Protein AF-A0A8T6UVZ2-F1 (afdb_monomer_lite)

Structure (mmCIF, N/CA/C/O backbone):
data_AF-A0A8T6UVZ2-F1
#
_entry.id   AF-A0A8T6UVZ2-F1
#
loop_
_atom_site.group_PDB
_atom_site.id
_atom_site.type_symbol
_atom_site.label_atom_id
_atom_site.label_alt_id
_atom_site.label_comp_id
_atom_site.label_asym_id
_atom_site.label_entity_id
_atom_site.label_seq_id
_atom_site.pdbx_PDB_ins_code
_atom_site.Cartn_x
_atom_site.Cartn_y
_atom_site.Cartn_z
_atom_site.occupancy
_atom_site.B_iso_or_equiv
_atom_site.auth_seq_id
_atom_site.auth_comp_id
_atom_site.auth_asym_id
_atom_site.auth_atom_id
_atom_site.pdbx_PDB_model_num
ATOM 1 N N . ASP A 1 1 ? 18.421 -5.148 -50.405 1.00 40.41 1 ASP A N 1
ATOM 2 C CA . ASP A 1 1 ? 19.677 -4.418 -50.637 1.00 40.41 1 ASP A CA 1
ATOM 3 C C . ASP A 1 1 ? 19.960 -3.342 -49.591 1.00 40.41 1 ASP A C 1
ATOM 5 O O . ASP A 1 1 ? 20.130 -2.207 -49.976 1.00 40.41 1 ASP A O 1
ATOM 9 N N . ASP A 1 2 ? 20.068 -3.667 -48.291 1.00 38.16 2 ASP A N 1
ATOM 10 C CA . ASP A 1 2 ? 20.416 -2.656 -47.255 1.00 38.16 2 ASP A CA 1
ATOM 11 C C . ASP A 1 2 ? 21.181 -3.259 -46.050 1.00 38.16 2 ASP A C 1
ATOM 13 O O . ASP A 1 2 ? 20.931 -2.945 -44.891 1.00 38.16 2 ASP A O 1
ATOM 17 N N . PHE A 1 3 ? 22.120 -4.179 -46.297 1.00 42.41 3 PHE A N 1
ATOM 18 C CA . PHE A 1 3 ? 23.077 -4.645 -45.270 1.00 42.41 3 PHE A CA 1
ATOM 19 C C . PHE A 1 3 ? 24.530 -4.428 -45.711 1.00 42.41 3 PHE A C 1
ATOM 21 O O . PHE A 1 3 ? 25.423 -5.213 -45.402 1.00 42.41 3 PHE A O 1
ATOM 28 N N . LYS A 1 4 ? 24.767 -3.351 -46.457 1.00 49.41 4 LYS A N 1
ATOM 29 C CA . LYS A 1 4 ? 26.105 -2.837 -46.734 1.00 49.41 4 LYS A CA 1
ATOM 30 C C . LYS A 1 4 ? 26.143 -1.384 -46.290 1.00 49.41 4 LYS A C 1
ATOM 32 O O . LYS A 1 4 ? 25.921 -0.507 -47.103 1.00 49.41 4 LYS A O 1
ATOM 37 N N . ASP A 1 5 ? 26.354 -1.173 -44.994 1.00 45.81 5 ASP A N 1
ATOM 38 C CA . ASP A 1 5 ? 27.276 -0.135 -44.543 1.00 45.81 5 ASP A CA 1
ATOM 39 C C . ASP A 1 5 ? 27.627 -0.277 -43.054 1.00 45.81 5 ASP A C 1
ATOM 41 O O . ASP A 1 5 ? 26.777 -0.301 -42.167 1.00 45.81 5 ASP A O 1
ATOM 45 N N . GLU A 1 6 ? 28.941 -0.363 -42.852 1.00 46.69 6 GLU A N 1
ATOM 46 C CA . GLU A 1 6 ? 29.724 0.087 -41.707 1.00 46.69 6 GLU A CA 1
ATOM 47 C C . GLU A 1 6 ? 29.574 -0.629 -40.353 1.00 46.69 6 GLU A C 1
ATOM 49 O O . GLU A 1 6 ? 28.629 -0.459 -39.585 1.00 46.69 6 GLU A O 1
ATOM 54 N N . HIS A 1 7 ? 30.678 -1.276 -39.965 1.00 48.19 7 HIS A N 1
ATOM 55 C CA . HIS A 1 7 ? 31.124 -1.471 -38.583 1.00 48.19 7 HIS A CA 1
ATOM 56 C C . HIS A 1 7 ? 31.344 -0.127 -37.848 1.00 48.19 7 HIS A C 1
ATOM 58 O O . HIS A 1 7 ? 32.393 0.109 -37.245 1.00 48.19 7 HIS A O 1
ATOM 64 N N . LYS A 1 8 ? 30.371 0.787 -37.883 1.00 58.72 8 LYS A N 1
ATOM 65 C CA . LYS A 1 8 ? 30.337 1.949 -37.003 1.00 58.72 8 LYS A CA 1
ATOM 66 C C . LYS A 1 8 ? 30.165 1.416 -35.587 1.00 58.72 8 LYS A C 1
ATOM 68 O O . LYS A 1 8 ? 29.144 0.812 -35.259 1.00 58.72 8 LYS A O 1
ATOM 73 N N . LYS A 1 9 ? 31.191 1.592 -34.746 1.00 60.22 9 LYS A N 1
ATOM 74 C CA . LYS A 1 9 ? 31.080 1.321 -33.307 1.00 60.22 9 LYS A CA 1
ATOM 75 C C . LYS A 1 9 ? 29.843 2.054 -32.802 1.00 60.22 9 LYS A C 1
ATOM 77 O O . LYS A 1 9 ? 29.775 3.276 -32.921 1.00 60.22 9 LYS A O 1
ATOM 82 N N . ALA A 1 10 ? 28.884 1.311 -32.256 1.00 68.06 10 ALA A N 1
ATOM 83 C CA . ALA A 1 10 ? 27.740 1.911 -31.593 1.00 68.06 10 ALA A CA 1
ATOM 84 C C . ALA A 1 10 ? 28.257 2.888 -30.528 1.00 68.06 10 ALA A C 1
ATOM 86 O O . ALA A 1 10 ? 29.095 2.524 -29.697 1.00 68.06 10 ALA A O 1
ATOM 87 N N . THR A 1 11 ? 27.810 4.139 -30.585 1.00 73.62 11 THR A N 1
ATOM 88 C CA . THR A 1 11 ? 28.185 5.151 -29.601 1.00 73.62 11 THR A CA 1
ATOM 89 C C . THR A 1 11 ? 27.591 4.757 -28.251 1.00 73.62 11 THR A C 1
ATOM 91 O O . THR A 1 11 ? 26.379 4.619 -28.115 1.00 73.62 11 THR A O 1
ATOM 94 N N . VAL A 1 12 ? 28.443 4.537 -27.249 1.00 75.12 12 VAL A N 1
ATOM 95 C CA . VAL A 1 12 ? 28.005 4.154 -25.901 1.00 75.12 12 VAL A CA 1
ATOM 96 C C . VAL A 1 12 ? 27.878 5.412 -25.048 1.00 75.12 12 VAL A C 1
ATOM 98 O O . VAL A 1 12 ? 28.880 6.033 -24.706 1.00 75.12 12 VAL A O 1
ATOM 101 N N . SER A 1 13 ? 26.647 5.773 -24.685 1.00 77.38 13 SER A N 1
ATOM 102 C CA . SER A 1 13 ? 26.357 6.799 -23.677 1.00 77.38 13 SER A CA 1
ATOM 103 C C . SER A 1 13 ? 25.961 6.124 -22.367 1.00 77.38 13 SER A C 1
ATOM 105 O O . SER A 1 13 ? 24.979 5.386 -22.324 1.00 77.38 13 SER A O 1
ATOM 107 N N . LEU A 1 14 ? 26.720 6.358 -21.292 1.00 76.56 14 LEU A N 1
ATOM 108 C CA . LEU A 1 14 ? 26.415 5.787 -19.973 1.00 76.56 14 LEU A CA 1
ATOM 109 C C . LEU A 1 14 ? 25.366 6.599 -19.201 1.00 76.56 14 LEU A C 1
ATOM 111 O O . LEU A 1 14 ? 24.645 6.037 -18.380 1.00 76.56 14 LEU A O 1
ATOM 115 N N . GLU A 1 15 ? 25.257 7.901 -19.464 1.00 77.25 15 GLU A N 1
ATOM 116 C CA . GLU A 1 15 ? 24.329 8.786 -18.749 1.00 77.25 15 GLU A CA 1
ATOM 117 C C . GLU A 1 15 ? 22.901 8.705 -19.297 1.00 77.25 15 GLU A C 1
ATOM 119 O O . GLU A 1 15 ? 21.933 8.735 -18.537 1.00 77.25 15 GLU A O 1
ATOM 124 N N . LYS A 1 16 ? 22.764 8.601 -20.625 1.00 72.56 16 LYS A N 1
ATOM 125 C CA . LYS A 1 16 ? 21.478 8.537 -21.336 1.00 72.56 16 LYS A CA 1
ATOM 126 C C . LYS A 1 16 ? 21.565 7.517 -22.477 1.00 72.56 16 LYS A C 1
ATOM 128 O O . LYS A 1 16 ? 21.677 7.920 -23.633 1.00 72.56 16 LYS A O 1
ATOM 133 N N . PRO A 1 17 ? 21.593 6.211 -22.166 1.00 75.62 17 PRO A N 1
ATOM 134 C CA . PRO A 1 17 ? 21.656 5.174 -23.188 1.00 75.62 17 PRO A CA 1
ATOM 135 C C . PRO A 1 17 ? 20.338 5.077 -23.967 1.00 75.62 17 PRO A C 1
ATOM 137 O O . PRO A 1 17 ? 19.271 5.010 -23.357 1.00 75.62 17 PRO A O 1
ATOM 140 N N . ASP A 1 18 ? 20.414 4.964 -25.296 1.00 73.00 18 ASP A N 1
ATOM 141 C CA . ASP A 1 18 ? 19.252 4.643 -26.146 1.00 73.00 18 ASP A CA 1
ATOM 142 C C . ASP A 1 18 ? 18.750 3.210 -25.912 1.00 73.00 18 ASP A C 1
ATOM 144 O O . ASP A 1 18 ? 17.557 2.919 -25.995 1.00 73.00 18 ASP A O 1
ATOM 148 N N . VAL A 1 19 ? 19.678 2.303 -25.593 1.00 77.00 19 VAL A N 1
ATOM 149 C CA . VAL A 1 19 ? 19.403 0.920 -25.205 1.00 77.00 19 VAL A CA 1
ATOM 150 C C . VAL A 1 19 ? 20.206 0.612 -23.957 1.00 77.00 19 VAL A C 1
ATOM 152 O O . VAL A 1 19 ? 21.436 0.628 -23.966 1.00 77.00 19 VAL A O 1
ATOM 155 N N . LYS A 1 20 ? 19.511 0.290 -22.871 1.00 81.50 20 LYS A N 1
ATOM 156 C CA . LYS A 1 20 ? 20.148 -0.107 -21.621 1.00 81.50 20 LYS A CA 1
ATOM 157 C C . LYS A 1 20 ? 20.091 -1.619 -21.469 1.00 81.50 20 LYS A C 1
ATOM 159 O O . LYS A 1 20 ? 19.017 -2.210 -21.385 1.00 81.50 20 LYS A O 1
ATOM 164 N N . VAL A 1 21 ? 21.263 -2.244 -21.428 1.00 85.62 21 VAL A N 1
ATOM 165 C CA . VAL A 1 21 ? 21.409 -3.689 -21.228 1.00 85.62 21 VAL A CA 1
ATOM 166 C C . VAL A 1 21 ? 21.687 -3.970 -19.756 1.00 85.62 21 VAL A C 1
ATOM 168 O O . VAL A 1 21 ? 22.587 -3.392 -19.152 1.00 85.62 21 VAL A O 1
ATOM 171 N N . LEU A 1 22 ? 20.896 -4.862 -19.171 1.00 88.81 22 LEU A N 1
ATOM 172 C CA . LEU A 1 22 ? 21.060 -5.366 -17.816 1.00 88.81 22 LEU A CA 1
ATOM 173 C C . LEU A 1 22 ? 21.712 -6.744 -17.891 1.00 88.81 22 LEU A C 1
ATOM 175 O O . LEU A 1 22 ? 21.183 -7.643 -18.541 1.00 88.81 22 LEU A O 1
ATOM 179 N N . ALA A 1 23 ? 22.833 -6.923 -17.199 1.00 92.25 23 ALA A N 1
ATOM 180 C CA . ALA A 1 23 ? 23.525 -8.201 -17.110 1.00 92.25 23 ALA A CA 1
ATOM 181 C C . ALA A 1 23 ? 23.597 -8.664 -15.650 1.00 92.25 23 ALA A C 1
ATOM 183 O O . ALA A 1 23 ? 23.894 -7.876 -14.750 1.00 92.25 23 ALA A O 1
ATOM 184 N N . LYS A 1 24 ? 23.316 -9.945 -15.397 1.00 95.12 24 LYS A N 1
ATOM 185 C CA . LYS A 1 24 ? 23.397 -10.540 -14.060 1.00 95.12 24 LYS A CA 1
ATOM 186 C C . LYS A 1 24 ? 23.858 -11.987 -14.128 1.00 95.12 24 LYS A C 1
ATOM 188 O O . LYS A 1 24 ? 23.225 -12.805 -14.783 1.00 95.12 24 LYS A O 1
ATOM 193 N N . VAL A 1 25 ? 24.894 -12.324 -13.361 1.00 95.62 25 VAL A N 1
ATOM 194 C CA . VAL A 1 25 ? 25.263 -13.721 -13.098 1.00 95.62 25 VAL A CA 1
ATOM 195 C C . VAL A 1 25 ? 24.511 -14.206 -11.860 1.00 95.62 25 VAL A C 1
ATOM 197 O O . VAL A 1 25 ? 24.577 -13.585 -10.797 1.00 95.62 25 VAL A O 1
ATOM 200 N N . LYS A 1 26 ? 23.771 -15.310 -11.973 1.00 94.38 26 LYS A N 1
ATOM 201 C CA . LYS A 1 26 ? 23.097 -15.952 -10.837 1.00 94.38 26 LYS A CA 1
ATOM 202 C C . LYS A 1 26 ? 23.193 -17.467 -10.976 1.00 94.38 26 LYS A C 1
ATOM 204 O O . LYS A 1 26 ? 22.708 -18.014 -11.956 1.00 94.38 26 LYS A O 1
ATOM 209 N N . ARG A 1 27 ? 23.778 -18.136 -9.971 1.00 94.75 27 ARG A N 1
ATOM 210 C CA . ARG A 1 27 ? 23.936 -19.608 -9.927 1.00 94.75 27 ARG A CA 1
ATOM 211 C C . ARG A 1 27 ? 24.572 -20.172 -11.212 1.00 94.75 27 ARG A C 1
ATOM 213 O O . ARG A 1 27 ? 24.036 -21.087 -11.819 1.00 94.75 27 ARG A O 1
ATOM 220 N N . GLY A 1 28 ? 25.662 -19.557 -11.674 1.00 95.25 28 GLY A N 1
ATOM 221 C CA . GLY A 1 28 ? 26.352 -19.960 -12.907 1.00 95.25 28 GLY A CA 1
ATOM 222 C C . GLY A 1 28 ? 25.642 -19.589 -14.218 1.00 95.25 28 GLY A C 1
ATOM 223 O O . GLY A 1 28 ? 26.214 -19.786 -15.280 1.00 95.25 28 GLY A O 1
ATOM 224 N N . THR A 1 29 ? 24.433 -19.017 -14.181 1.00 95.44 29 THR A N 1
ATOM 225 C CA . THR A 1 29 ? 23.733 -18.533 -15.382 1.00 95.44 29 THR A CA 1
ATOM 226 C C . THR A 1 29 ? 24.019 -17.054 -15.614 1.00 95.44 29 THR A C 1
ATOM 228 O O . THR A 1 29 ? 23.820 -16.241 -14.707 1.00 95.44 29 THR A O 1
ATOM 231 N N . PHE A 1 30 ? 24.439 -16.698 -16.829 1.00 95.06 30 PHE A N 1
ATOM 232 C CA . PHE A 1 30 ? 24.545 -15.312 -17.280 1.00 95.06 30 PHE A CA 1
ATOM 233 C C . PHE A 1 30 ? 23.226 -14.873 -17.920 1.00 95.06 30 PHE A C 1
ATOM 235 O O . PHE A 1 30 ? 22.814 -15.396 -18.950 1.00 95.06 30 PHE A O 1
ATOM 242 N N . ILE A 1 31 ? 22.543 -13.931 -17.277 1.00 95.06 31 ILE A N 1
ATOM 243 C CA . ILE A 1 31 ? 21.262 -13.387 -17.723 1.00 95.06 31 ILE A CA 1
ATOM 244 C C . ILE A 1 31 ? 21.528 -12.019 -18.336 1.00 95.06 31 ILE A C 1
ATOM 246 O O . ILE A 1 31 ? 22.064 -11.141 -17.660 1.00 95.06 31 ILE A O 1
ATOM 250 N N . VAL A 1 32 ? 21.104 -11.838 -19.584 1.00 93.19 32 VAL A N 1
ATOM 251 C CA . VAL A 1 32 ? 21.128 -10.555 -20.290 1.00 93.19 32 VAL A CA 1
ATOM 252 C C . VAL A 1 32 ? 19.692 -10.152 -20.594 1.00 93.19 32 VAL A C 1
ATOM 254 O O . VAL A 1 32 ? 18.911 -10.957 -21.095 1.00 93.19 32 VAL A O 1
ATOM 257 N N . ALA A 1 33 ? 19.336 -8.915 -20.273 1.00 88.56 33 ALA A N 1
ATOM 258 C CA . ALA A 1 33 ? 18.018 -8.354 -20.527 1.00 88.56 33 ALA A CA 1
ATOM 259 C C . ALA A 1 33 ? 18.139 -6.928 -21.070 1.00 88.56 33 ALA A C 1
ATOM 261 O O . ALA A 1 33 ? 19.105 -6.226 -20.784 1.00 88.56 33 ALA A O 1
ATOM 262 N N . ILE A 1 34 ? 17.139 -6.489 -21.828 1.00 84.75 34 ILE A N 1
ATOM 263 C CA . ILE A 1 34 ? 17.029 -5.108 -22.304 1.00 84.75 34 ILE A CA 1
ATOM 264 C C . ILE A 1 34 ? 16.043 -4.378 -21.387 1.00 84.75 34 ILE A C 1
ATOM 266 O O . ILE A 1 34 ? 14.917 -4.836 -21.192 1.00 84.75 34 ILE A O 1
ATOM 270 N N . ASP A 1 35 ? 16.467 -3.259 -20.801 1.00 82.50 35 ASP A N 1
ATOM 271 C CA . ASP A 1 35 ? 15.607 -2.374 -20.015 1.00 82.50 35 ASP A CA 1
ATOM 272 C C . ASP A 1 35 ? 14.703 -1.588 -20.970 1.00 82.50 35 ASP A C 1
ATOM 274 O O . ASP A 1 35 ? 15.109 -0.594 -21.568 1.00 82.50 35 ASP A O 1
ATOM 278 N N . LEU A 1 36 ? 13.471 -2.072 -21.128 1.00 76.81 36 LEU A N 1
ATOM 279 C CA . LEU A 1 36 ? 12.459 -1.448 -21.980 1.00 76.81 36 LEU A CA 1
ATOM 280 C C . LEU A 1 36 ? 11.822 -0.210 -21.348 1.00 76.81 36 LEU A C 1
ATOM 282 O O . LEU A 1 36 ? 11.086 0.491 -22.028 1.00 76.81 36 LEU A O 1
ATOM 286 N N . LEU A 1 37 ? 12.021 0.025 -20.049 1.00 76.69 37 LEU A N 1
ATOM 287 C CA . LEU A 1 37 ? 11.337 1.094 -19.325 1.00 76.69 37 LEU A CA 1
ATOM 288 C C . LEU A 1 37 ? 12.205 2.347 -19.253 1.00 76.69 37 LEU A C 1
ATOM 290 O O . LEU A 1 37 ? 11.674 3.456 -19.256 1.00 76.69 37 LEU A O 1
ATOM 294 N N . GLY A 1 38 ? 13.525 2.177 -19.125 1.00 74.38 38 GLY A N 1
ATOM 295 C CA . GLY A 1 38 ? 14.506 3.264 -19.026 1.00 74.38 38 GLY A CA 1
ATOM 296 C C . GLY A 1 38 ? 14.404 4.101 -17.743 1.00 74.38 38 GLY A C 1
ATOM 297 O O . GLY A 1 38 ? 15.269 4.929 -17.469 1.00 74.38 38 GLY A O 1
ATOM 298 N N . LYS A 1 39 ? 13.371 3.879 -16.922 1.00 77.62 39 LYS A N 1
ATOM 299 C CA . LYS A 1 39 ? 13.092 4.588 -15.670 1.00 77.62 39 LYS A CA 1
ATOM 300 C C . LYS A 1 39 ? 12.389 3.683 -14.663 1.00 77.62 39 LYS A C 1
ATOM 302 O O . LYS A 1 39 ? 11.756 2.686 -15.010 1.00 77.62 39 LYS A O 1
ATOM 307 N N . THR A 1 40 ? 12.450 4.069 -13.394 1.00 79.12 40 THR A N 1
ATOM 308 C CA . THR A 1 40 ? 11.730 3.384 -12.316 1.00 79.12 40 THR A CA 1
ATOM 309 C C . THR A 1 40 ? 10.224 3.605 -12.456 1.00 79.12 40 THR A C 1
ATOM 311 O O . THR A 1 40 ? 9.747 4.731 -12.343 1.00 79.12 40 THR A O 1
ATOM 314 N N . VAL A 1 41 ? 9.462 2.528 -12.667 1.00 80.56 41 VAL A N 1
ATOM 315 C CA . VAL A 1 41 ? 7.994 2.600 -12.822 1.00 80.56 41 VAL A CA 1
ATOM 316 C C . VAL A 1 41 ? 7.269 2.569 -11.477 1.00 80.56 41 VAL A C 1
ATOM 318 O O . VAL A 1 41 ? 6.207 3.170 -11.344 1.00 80.56 41 VAL A O 1
ATOM 321 N N . ASN A 1 42 ? 7.824 1.895 -10.466 1.00 84.00 42 ASN A N 1
ATOM 322 C CA . ASN A 1 42 ? 7.246 1.835 -9.123 1.00 84.00 42 ASN A CA 1
ATOM 323 C C . ASN A 1 42 ? 8.328 2.066 -8.069 1.00 84.00 42 ASN A C 1
ATOM 325 O O . ASN A 1 42 ? 9.408 1.479 -8.141 1.00 84.00 42 ASN A O 1
ATOM 329 N N . THR A 1 43 ? 8.029 2.888 -7.070 1.00 88.25 43 THR A N 1
ATOM 330 C CA . THR A 1 43 ? 8.880 3.025 -5.884 1.00 88.25 43 THR A CA 1
ATOM 331 C C . THR A 1 43 ? 8.791 1.769 -5.011 1.00 88.25 43 THR A C 1
ATOM 333 O O . THR A 1 43 ? 7.813 1.021 -5.067 1.00 88.25 43 THR A O 1
ATOM 336 N N . LYS A 1 44 ? 9.788 1.542 -4.143 1.00 88.50 44 LYS A N 1
ATOM 337 C CA . LYS A 1 44 ? 9.750 0.429 -3.173 1.00 88.50 44 LYS A CA 1
ATOM 338 C C . LYS A 1 44 ? 8.499 0.481 -2.285 1.00 88.50 44 LYS A C 1
ATOM 340 O O . LYS A 1 44 ? 7.924 -0.561 -1.995 1.00 88.50 44 LYS A O 1
ATOM 345 N N . LEU A 1 45 ? 8.074 1.685 -1.891 1.00 87.94 45 LEU A N 1
ATOM 346 C CA . LEU A 1 45 ? 6.868 1.891 -1.089 1.00 87.94 45 LEU A CA 1
ATOM 347 C C . LEU A 1 45 ? 5.599 1.533 -1.877 1.00 87.94 45 LEU A C 1
ATOM 349 O O . LEU A 1 45 ? 4.763 0.799 -1.364 1.00 87.94 45 LEU A O 1
ATOM 353 N N . GLU A 1 46 ? 5.481 1.968 -3.138 1.00 89.06 46 GLU A N 1
ATOM 354 C CA . GLU A 1 46 ? 4.357 1.578 -4.007 1.00 89.06 46 GLU A CA 1
ATOM 355 C C . GLU A 1 46 ? 4.289 0.054 -4.185 1.00 89.06 46 GLU A C 1
ATOM 357 O O . GLU A 1 46 ? 3.209 -0.526 -4.109 1.00 89.06 46 GLU A O 1
ATOM 362 N N . MET A 1 47 ? 5.434 -0.609 -4.387 1.00 90.31 47 MET A N 1
ATOM 363 C CA . MET A 1 47 ? 5.492 -2.070 -4.514 1.00 90.31 47 MET A CA 1
ATOM 364 C C . MET A 1 47 ? 5.027 -2.777 -3.238 1.00 90.31 47 MET A C 1
ATOM 366 O O . MET A 1 47 ? 4.259 -3.732 -3.321 1.00 90.31 47 MET A O 1
ATOM 370 N N . LEU A 1 48 ? 5.457 -2.302 -2.066 1.00 91.38 48 LEU A N 1
ATOM 371 C CA . LEU A 1 48 ? 5.045 -2.867 -0.780 1.00 91.38 48 LEU A CA 1
ATOM 372 C C . LEU A 1 48 ? 3.568 -2.626 -0.491 1.00 91.38 48 LEU A C 1
ATOM 374 O O . LEU A 1 48 ? 2.877 -3.560 -0.105 1.00 91.38 48 LEU A O 1
ATOM 378 N N . ASN A 1 49 ? 3.065 -1.415 -0.724 1.00 92.44 49 ASN A N 1
ATOM 379 C CA . ASN A 1 49 ? 1.651 -1.107 -0.531 1.00 92.44 49 ASN A CA 1
ATOM 380 C C . ASN A 1 49 ? 0.760 -1.927 -1.478 1.00 92.44 49 ASN A C 1
ATOM 382 O O . ASN A 1 49 ? -0.301 -2.385 -1.065 1.00 92.44 49 ASN A O 1
ATOM 386 N N . ARG A 1 50 ? 1.198 -2.174 -2.722 1.00 92.00 50 ARG A N 1
ATOM 387 C CA . ARG A 1 50 ? 0.505 -3.086 -3.647 1.00 92.00 50 ARG A CA 1
ATOM 388 C C . ARG A 1 50 ? 0.537 -4.527 -3.162 1.00 92.00 50 ARG A C 1
ATOM 390 O O . ARG A 1 50 ? -0.502 -5.170 -3.153 1.00 92.00 50 ARG A O 1
ATOM 397 N N . ALA A 1 51 ? 1.695 -5.020 -2.726 1.00 92.38 51 ALA A N 1
ATOM 398 C CA . ALA A 1 51 ? 1.802 -6.363 -2.162 1.00 92.38 51 ALA A CA 1
ATOM 399 C C . ALA A 1 51 ? 0.908 -6.523 -0.921 1.00 92.38 51 ALA A C 1
ATOM 401 O O . ALA A 1 51 ? 0.253 -7.548 -0.776 1.00 92.38 51 ALA A O 1
ATOM 402 N N . LEU A 1 52 ? 0.815 -5.485 -0.085 1.00 94.00 52 LEU A N 1
ATOM 403 C CA . LEU A 1 52 ? -0.031 -5.456 1.104 1.00 94.00 52 LEU A CA 1
ATOM 404 C C . LEU A 1 52 ? -1.517 -5.483 0.732 1.00 94.00 52 LEU A C 1
ATOM 406 O O . LEU A 1 52 ? -2.283 -6.248 1.314 1.00 94.00 52 LEU A O 1
ATOM 410 N N . LEU A 1 53 ? -1.912 -4.698 -0.275 1.00 94.12 53 LEU A N 1
ATOM 411 C CA . LEU A 1 53 ? -3.264 -4.716 -0.825 1.00 94.12 53 LEU A CA 1
ATOM 412 C C . LEU A 1 53 ? -3.614 -6.099 -1.393 1.00 94.12 53 LEU A C 1
ATOM 414 O O . LEU A 1 53 ? -4.656 -6.648 -1.047 1.00 94.12 53 LEU A O 1
ATOM 418 N N . THR A 1 54 ? -2.728 -6.711 -2.182 1.00 93.50 54 THR A N 1
ATOM 419 C CA . THR A 1 54 ? -2.931 -8.065 -2.721 1.00 93.50 54 THR A CA 1
ATOM 420 C C . THR A 1 54 ? -3.033 -9.106 -1.608 1.00 93.50 54 THR A C 1
ATOM 422 O O . THR A 1 54 ? -3.943 -9.931 -1.618 1.00 93.50 54 THR A O 1
ATOM 425 N N . PHE A 1 55 ? -2.134 -9.058 -0.624 1.00 93.25 55 PHE A N 1
ATOM 426 C CA . PHE A 1 55 ? -2.112 -9.995 0.499 1.00 93.25 55 PHE A CA 1
ATOM 427 C C . PHE A 1 55 ? -3.368 -9.886 1.373 1.00 93.25 55 PHE A C 1
ATOM 429 O O . PHE A 1 55 ? -3.857 -10.892 1.892 1.00 93.25 55 PHE A O 1
ATOM 436 N N . SER A 1 56 ? -3.955 -8.689 1.476 1.00 93.12 56 SER A N 1
ATOM 437 C CA . SER A 1 56 ? -5.219 -8.508 2.191 1.00 93.12 56 SER A CA 1
ATOM 438 C C . SER A 1 56 ? -6.372 -9.313 1.579 1.00 93.12 56 SER A C 1
ATOM 440 O O . SER A 1 56 ? -7.284 -9.722 2.299 1.00 93.12 56 SER A O 1
ATOM 442 N N . GLY A 1 57 ? -6.318 -9.613 0.276 1.00 92.12 57 GLY A N 1
ATOM 443 C CA . GLY A 1 57 ? -7.416 -10.243 -0.458 1.00 92.12 57 GLY A CA 1
ATOM 444 C C . GLY A 1 57 ? -8.645 -9.342 -0.617 1.00 92.12 57 GLY A C 1
ATOM 445 O O . GLY A 1 57 ? -9.721 -9.849 -0.920 1.00 92.12 57 GLY A O 1
ATOM 446 N N . TRP A 1 58 ? -8.496 -8.034 -0.382 1.00 94.75 58 TRP A N 1
ATOM 447 C CA . TRP A 1 58 ? -9.538 -7.042 -0.620 1.00 94.75 58 TRP A CA 1
ATOM 448 C C . TRP A 1 58 ? -9.992 -7.052 -2.080 1.00 94.75 58 TRP A C 1
ATOM 450 O O . TRP A 1 58 ? -9.172 -7.179 -2.996 1.00 94.75 58 TRP A O 1
ATOM 460 N N . LYS A 1 59 ? -11.296 -6.869 -2.288 1.00 92.56 59 LYS A N 1
ATOM 461 C CA . LYS A 1 59 ? -11.893 -6.742 -3.616 1.00 92.56 59 LYS A CA 1
ATOM 462 C C . LYS A 1 59 ? -12.452 -5.332 -3.849 1.00 92.56 59 LYS A C 1
ATOM 464 O O . LYS A 1 59 ? -12.998 -4.744 -2.919 1.00 92.56 59 LYS A O 1
ATOM 469 N N . PRO A 1 60 ? -12.384 -4.796 -5.083 1.00 90.00 60 PRO A N 1
ATOM 470 C CA . PRO A 1 60 ? -12.868 -3.450 -5.417 1.00 90.00 60 PRO A CA 1
ATOM 471 C C . PRO A 1 60 ? -14.319 -3.115 -5.042 1.00 90.00 60 PRO A C 1
ATOM 473 O O . PRO A 1 60 ? -14.672 -1.940 -4.950 1.00 90.00 60 PRO A O 1
ATOM 476 N N . ASP A 1 61 ? -15.176 -4.122 -4.889 1.00 89.69 61 ASP A N 1
ATOM 477 C CA . ASP A 1 61 ? -16.582 -3.988 -4.509 1.00 89.69 61 ASP A CA 1
ATOM 478 C C . ASP A 1 61 ? -16.813 -3.920 -2.990 1.00 89.69 61 ASP A C 1
ATOM 480 O O . ASP A 1 61 ? -17.934 -3.637 -2.564 1.00 89.69 61 ASP A O 1
ATOM 484 N N . GLU A 1 62 ? -15.766 -4.121 -2.188 1.00 92.25 62 GLU A N 1
ATOM 485 C CA . GLU A 1 62 ? -15.787 -4.071 -0.728 1.00 92.25 62 GLU A CA 1
ATOM 486 C C . GLU A 1 62 ? -15.280 -2.722 -0.199 1.00 92.25 62 GLU A C 1
ATOM 488 O O . GLU A 1 62 ? -14.407 -2.077 -0.787 1.00 92.25 62 GLU A O 1
ATOM 493 N N . GLY A 1 63 ? -15.768 -2.312 0.973 1.00 92.69 63 GLY A N 1
ATOM 494 C CA . GLY A 1 63 ? -15.214 -1.160 1.682 1.00 92.69 63 GLY A CA 1
ATOM 495 C C . GLY A 1 63 ? -13.795 -1.429 2.197 1.00 92.69 63 GLY A C 1
ATOM 496 O O . GLY A 1 63 ? -13.528 -2.489 2.767 1.00 92.69 63 GLY A O 1
ATOM 497 N N . LEU A 1 64 ? -12.901 -0.450 2.040 1.00 95.19 64 LEU A N 1
ATOM 498 C CA . LEU A 1 64 ? -11.529 -0.498 2.542 1.00 95.19 64 LEU A CA 1
ATOM 499 C C . LEU A 1 64 ? -11.237 0.652 3.505 1.00 95.19 64 LEU A C 1
ATOM 501 O O . LEU A 1 64 ? -11.481 1.820 3.201 1.00 95.19 64 LEU A O 1
ATOM 505 N N . GLY A 1 65 ? -10.638 0.316 4.642 1.00 93.75 65 GLY A N 1
ATOM 506 C CA . GLY A 1 65 ? -10.146 1.252 5.638 1.00 93.75 65 GLY A CA 1
ATOM 507 C C . GLY A 1 65 ? -8.623 1.237 5.679 1.00 93.75 65 GLY A C 1
ATOM 508 O O . GLY A 1 65 ? -8.034 0.199 5.956 1.00 93.75 65 GLY A O 1
ATOM 509 N N . GLU A 1 66 ? -7.962 2.368 5.462 1.00 93.31 66 GLU A N 1
ATOM 510 C CA . GLU A 1 66 ? -6.536 2.514 5.756 1.00 93.31 66 GLU A CA 1
ATOM 511 C C . GLU A 1 66 ? -6.358 3.154 7.136 1.00 93.31 66 GLU A C 1
ATOM 513 O O . GLU A 1 66 ? -6.885 4.237 7.399 1.00 93.31 66 GLU A O 1
ATOM 518 N N . VAL A 1 67 ? -5.622 2.504 8.035 1.00 89.75 67 VAL A N 1
ATOM 519 C CA . VAL A 1 67 ? -5.218 3.125 9.301 1.00 89.75 67 VAL A CA 1
ATOM 520 C C . VAL A 1 67 ? -3.879 3.817 9.078 1.00 89.75 67 VAL A C 1
ATOM 522 O O . VAL A 1 67 ? -2.888 3.161 8.791 1.00 89.75 67 VAL A O 1
ATOM 525 N N . PHE A 1 68 ? -3.870 5.141 9.225 1.00 84.06 68 PHE A N 1
ATOM 526 C CA . PHE A 1 68 ? -2.834 6.068 8.775 1.00 84.06 68 PHE A CA 1
ATOM 527 C C . PHE A 1 68 ? -2.658 6.130 7.262 1.00 84.06 68 PHE A C 1
ATOM 529 O O . PHE A 1 68 ? -2.486 5.123 6.591 1.00 84.06 68 PHE A O 1
ATOM 536 N N . HIS A 1 69 ? -2.595 7.346 6.724 1.00 81.50 69 HIS A N 1
ATOM 537 C CA . HIS A 1 69 ? -2.466 7.563 5.284 1.00 81.50 69 HIS A CA 1
ATOM 538 C C . HIS A 1 69 ? -1.054 7.234 4.767 1.00 81.50 69 HIS A C 1
ATOM 540 O O . HIS A 1 69 ? -0.236 8.125 4.543 1.00 81.50 69 HIS A O 1
ATOM 546 N N . ALA A 1 70 ? -0.738 5.948 4.627 1.00 83.12 70 ALA A N 1
ATOM 547 C CA . ALA A 1 70 ? 0.562 5.429 4.205 1.00 83.12 70 ALA A CA 1
ATOM 548 C C . ALA A 1 70 ? 0.629 5.133 2.693 1.00 83.12 70 ALA A C 1
ATOM 550 O O . ALA A 1 70 ? 1.656 4.681 2.179 1.00 83.12 70 ALA A O 1
ATOM 551 N N . GLY A 1 71 ? -0.453 5.425 1.968 1.00 83.69 71 GLY A N 1
ATOM 552 C CA . GLY A 1 71 ? -0.527 5.375 0.511 1.00 83.69 71 GLY A CA 1
ATOM 553 C C . GLY A 1 71 ? -1.226 4.136 -0.044 1.00 83.69 71 GLY A C 1
ATOM 554 O O . GLY A 1 71 ? -1.346 4.026 -1.262 1.00 83.69 71 GLY A O 1
ATOM 555 N N . VAL A 1 72 ? -1.711 3.225 0.804 1.00 91.44 72 VAL A N 1
ATOM 556 C CA . VAL A 1 72 ? -2.474 2.050 0.358 1.00 91.44 72 VAL A CA 1
ATOM 557 C C . VAL A 1 72 ? -3.852 2.465 -0.156 1.00 91.44 72 VAL A C 1
ATOM 559 O O . VAL A 1 72 ? -4.285 1.958 -1.186 1.00 91.44 72 VAL A O 1
ATOM 562 N N . SER A 1 73 ? -4.517 3.423 0.500 1.00 90.44 73 SER A N 1
ATOM 563 C CA . SER A 1 73 ? -5.847 3.913 0.099 1.00 90.44 73 SER A CA 1
ATOM 564 C C . SER A 1 73 ? -5.883 4.449 -1.334 1.00 90.44 73 SER A C 1
ATOM 566 O O . SER A 1 73 ? -6.800 4.119 -2.081 1.00 90.44 73 SER A O 1
ATOM 568 N N . HIS A 1 74 ? -4.875 5.215 -1.761 1.00 86.94 74 HIS A N 1
ATOM 569 C CA . HIS A 1 74 ? -4.820 5.701 -3.144 1.00 86.94 74 HIS A CA 1
ATOM 570 C C . HIS A 1 74 ? -4.599 4.571 -4.141 1.00 86.94 74 HIS A C 1
ATOM 572 O O . HIS A 1 74 ? -5.265 4.525 -5.165 1.00 86.94 74 HIS A O 1
ATOM 578 N N . LEU A 1 75 ? -3.699 3.633 -3.836 1.00 88.31 75 LEU A N 1
ATOM 579 C CA . LEU A 1 75 ? -3.447 2.488 -4.711 1.00 88.31 75 LEU A CA 1
ATOM 580 C C . LEU A 1 75 ? -4.686 1.597 -4.836 1.00 88.31 75 LEU A C 1
ATOM 582 O O . LEU A 1 75 ? -4.968 1.089 -5.917 1.00 88.31 75 LEU A O 1
ATOM 586 N N . ALA A 1 76 ? -5.440 1.438 -3.750 1.00 91.75 76 ALA A N 1
ATOM 587 C CA . ALA A 1 76 ? -6.720 0.750 -3.765 1.00 91.75 76 ALA A CA 1
ATOM 588 C C . ALA A 1 76 ? -7.753 1.492 -4.620 1.00 91.75 76 ALA A C 1
ATOM 590 O O . ALA A 1 76 ? -8.474 0.855 -5.385 1.00 91.75 76 ALA A O 1
ATOM 591 N N . TYR A 1 77 ? -7.790 2.825 -4.547 1.00 89.38 77 TYR A N 1
ATOM 592 C CA . TYR A 1 77 ? -8.678 3.638 -5.376 1.00 89.38 77 TYR A CA 1
ATOM 593 C C . TYR A 1 77 ? -8.322 3.516 -6.859 1.00 89.38 77 TYR A C 1
ATOM 595 O O . TYR A 1 77 ? -9.190 3.176 -7.659 1.00 89.38 77 TYR A O 1
ATOM 603 N N . GLU A 1 78 ? -7.045 3.710 -7.209 1.00 85.69 78 GLU A N 1
ATOM 604 C CA . GLU A 1 78 ? -6.516 3.524 -8.566 1.00 85.69 78 GLU A CA 1
ATOM 605 C C . GLU A 1 78 ? -6.885 2.139 -9.112 1.00 85.69 78 GLU A C 1
ATOM 607 O O . GLU A 1 78 ? -7.356 2.025 -10.244 1.00 85.69 78 GLU A O 1
ATOM 612 N N . TYR A 1 79 ? -6.715 1.094 -8.296 1.00 88.62 79 TYR A N 1
ATOM 613 C CA . TYR A 1 79 ? -7.042 -0.277 -8.674 1.00 88.62 79 TYR A CA 1
ATOM 614 C C . TYR A 1 79 ? -8.545 -0.477 -8.896 1.00 88.62 79 TYR A C 1
ATOM 616 O O . TYR A 1 79 ? -8.944 -0.984 -9.941 1.00 88.62 79 TYR A O 1
ATOM 624 N N . ALA A 1 80 ? -9.392 -0.039 -7.962 1.00 89.56 80 ALA A N 1
ATOM 625 C CA . ALA A 1 80 ? -10.839 -0.221 -8.069 1.00 89.56 80 ALA A CA 1
ATOM 626 C C . ALA A 1 80 ? -11.474 0.582 -9.206 1.00 89.56 80 ALA A C 1
ATOM 628 O O . ALA A 1 80 ? -12.440 0.136 -9.823 1.00 89.56 80 ALA A O 1
ATOM 629 N N . LYS A 1 81 ? -10.923 1.758 -9.502 1.00 86.69 81 LYS A N 1
ATOM 630 C CA . LYS A 1 81 ? -11.346 2.588 -10.629 1.00 86.69 81 LYS A CA 1
ATOM 631 C C . LYS A 1 81 ? -10.692 2.179 -11.942 1.00 86.69 81 LYS A C 1
ATOM 633 O O . LYS A 1 81 ? -11.091 2.702 -12.976 1.00 86.69 81 LYS A O 1
ATOM 638 N N . ASN A 1 82 ? -9.737 1.247 -11.911 1.00 84.88 82 ASN A N 1
ATOM 639 C CA . ASN A 1 82 ? -8.940 0.829 -13.059 1.00 84.88 82 ASN A CA 1
ATOM 640 C C . ASN A 1 82 ? -8.295 2.032 -13.781 1.00 84.88 82 ASN A C 1
ATOM 642 O O . ASN A 1 82 ? -8.329 2.154 -15.007 1.00 84.88 82 ASN A O 1
ATOM 646 N N . VAL A 1 83 ? -7.742 2.965 -12.994 1.00 77.56 83 VAL A N 1
ATOM 647 C CA . VAL A 1 83 ? -7.108 4.185 -13.509 1.00 77.56 83 VAL A CA 1
ATOM 648 C C . VAL A 1 83 ? -5.809 3.805 -14.208 1.00 77.56 83 VAL A C 1
ATOM 650 O O . VAL A 1 83 ? -4.840 3.353 -13.594 1.00 77.56 83 VAL A O 1
ATOM 653 N N . ALA A 1 84 ? -5.773 4.007 -15.522 1.00 72.12 84 ALA A N 1
ATOM 654 C CA . ALA A 1 84 ? -4.569 3.788 -16.302 1.00 72.12 84 ALA A CA 1
ATOM 655 C C . ALA A 1 84 ? -3.541 4.894 -16.006 1.00 72.12 84 ALA A C 1
ATOM 657 O O . ALA A 1 84 ? -3.745 6.052 -16.365 1.00 72.12 84 ALA A O 1
ATOM 658 N N . ARG A 1 85 ? -2.390 4.529 -15.428 1.00 72.88 85 ARG A N 1
ATOM 659 C CA . ARG A 1 85 ? -1.249 5.439 -15.186 1.00 72.88 85 ARG A CA 1
ATOM 660 C C . ARG A 1 85 ? -0.459 5.703 -16.470 1.00 72.88 85 ARG A C 1
ATOM 662 O O . ARG A 1 85 ? 0.695 5.296 -16.620 1.00 72.88 85 ARG A O 1
ATOM 669 N N . ARG A 1 86 ? -1.132 6.306 -17.454 1.00 73.00 86 ARG A N 1
ATOM 670 C CA . ARG A 1 86 ? -0.597 6.563 -18.802 1.00 73.00 86 ARG A CA 1
ATOM 671 C C . ARG A 1 86 ? 0.609 7.503 -18.765 1.00 73.00 86 ARG A C 1
ATOM 673 O O . ARG A 1 86 ? 1.518 7.344 -19.572 1.00 73.00 86 ARG A O 1
ATOM 680 N N . ASP A 1 87 ? 0.646 8.416 -17.801 1.00 69.50 87 ASP A N 1
ATOM 681 C CA . ASP A 1 87 ? 1.767 9.306 -17.475 1.00 69.50 87 ASP A CA 1
ATOM 682 C C . ASP A 1 87 ? 3.075 8.541 -17.206 1.00 69.50 87 ASP A C 1
ATOM 684 O O . ASP A 1 87 ? 4.163 8.951 -17.621 1.00 69.50 87 ASP A O 1
ATOM 688 N N . LYS A 1 88 ? 2.986 7.363 -16.579 1.00 69.75 88 LYS A N 1
ATOM 689 C CA . LYS A 1 88 ? 4.159 6.511 -16.356 1.00 69.75 88 LYS A CA 1
ATOM 690 C C . LYS A 1 88 ? 4.680 5.881 -17.648 1.00 69.75 88 LYS A C 1
ATOM 692 O O . LYS A 1 88 ? 5.873 5.586 -17.721 1.00 69.75 88 LYS A O 1
ATOM 697 N N . ILE A 1 89 ? 3.836 5.736 -18.670 1.00 68.75 89 ILE A N 1
ATOM 698 C CA . ILE A 1 89 ? 4.148 5.048 -19.933 1.00 68.75 89 ILE A CA 1
ATOM 699 C C . ILE A 1 89 ? 4.506 6.028 -21.059 1.00 68.75 89 ILE A C 1
ATOM 701 O O . ILE A 1 89 ? 5.335 5.700 -21.900 1.00 68.75 89 ILE A O 1
ATOM 705 N N . SER A 1 90 ? 3.947 7.241 -21.065 1.00 60.34 90 SER A N 1
ATOM 706 C CA . SER A 1 90 ? 4.035 8.207 -22.177 1.00 60.34 90 SER A CA 1
ATOM 707 C C . SER A 1 90 ? 5.454 8.647 -22.566 1.00 60.34 90 SER A C 1
ATOM 709 O O . SER A 1 90 ? 5.649 9.143 -23.669 1.00 60.34 90 SER A O 1
ATOM 711 N N . GLY A 1 91 ? 6.444 8.442 -21.693 1.00 60.41 91 GLY A N 1
ATOM 712 C CA . GLY A 1 91 ? 7.862 8.724 -21.954 1.00 60.41 91 GLY A CA 1
ATOM 713 C C . GLY A 1 91 ? 8.736 7.487 -22.179 1.00 60.41 91 GLY A C 1
ATOM 714 O O . GLY A 1 91 ? 9.956 7.608 -22.156 1.00 60.41 91 GLY A O 1
ATOM 715 N N . ILE A 1 92 ? 8.146 6.296 -22.307 1.00 66.75 92 ILE A N 1
ATOM 716 C CA . ILE A 1 92 ? 8.901 5.080 -22.602 1.00 66.75 92 ILE A CA 1
ATOM 717 C C . ILE A 1 92 ? 9.213 5.074 -24.098 1.00 66.75 92 ILE A C 1
ATOM 719 O O . ILE A 1 92 ? 8.317 4.930 -24.931 1.00 66.75 92 ILE A O 1
ATOM 723 N N . LEU A 1 93 ? 10.495 5.224 -24.433 1.00 58.94 93 LEU A N 1
ATOM 724 C CA . LEU A 1 93 ? 10.999 4.928 -25.768 1.00 58.94 93 LEU A CA 1
ATOM 725 C C . LEU A 1 93 ? 10.815 3.433 -25.991 1.00 58.94 93 LEU A C 1
ATOM 727 O O . LEU A 1 93 ? 11.578 2.619 -25.482 1.00 58.94 93 LEU A O 1
ATOM 731 N N . LEU A 1 94 ? 9.772 3.066 -26.728 1.00 61.47 94 LEU A N 1
ATOM 732 C CA . LEU A 1 94 ? 9.668 1.716 -27.249 1.0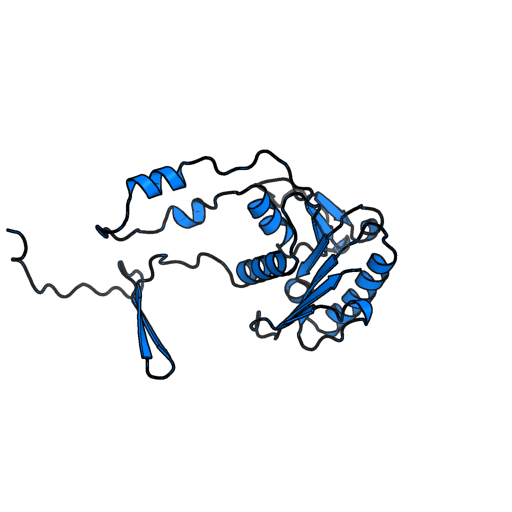0 61.47 94 LEU A CA 1
ATOM 733 C C . LEU A 1 94 ? 10.695 1.630 -28.371 1.00 61.47 94 LEU A C 1
ATOM 735 O O . LEU A 1 94 ? 10.500 2.300 -29.395 1.00 61.47 94 LEU A O 1
ATOM 739 N N . PRO A 1 95 ? 11.790 0.865 -28.202 1.00 58.69 95 PRO A N 1
ATOM 740 C CA . PRO A 1 95 ? 12.724 0.662 -29.293 1.00 58.69 95 PRO A CA 1
ATOM 741 C C . PRO A 1 95 ? 11.935 0.198 -30.517 1.00 58.69 95 PRO A C 1
ATOM 743 O O . PRO A 1 95 ? 10.902 -0.467 -30.383 1.00 58.69 95 PRO A O 1
ATOM 746 N N . ASN A 1 96 ? 12.385 0.597 -31.709 1.00 54.69 96 ASN A N 1
ATOM 747 C CA . ASN A 1 96 ? 11.730 0.304 -32.984 1.00 54.69 96 ASN A CA 1
ATOM 748 C C . ASN A 1 96 ? 11.889 -1.186 -33.344 1.00 54.69 96 ASN A C 1
ATOM 750 O O . ASN A 1 96 ? 12.460 -1.564 -34.362 1.00 54.69 96 ASN A O 1
ATOM 754 N N . LEU A 1 97 ? 11.429 -2.045 -32.444 1.00 59.16 97 LEU A N 1
ATOM 755 C CA . LEU A 1 97 ? 11.428 -3.477 -32.551 1.00 59.16 97 LEU A CA 1
ATOM 756 C C . LEU A 1 97 ? 10.248 -3.841 -33.444 1.00 59.16 97 LEU A C 1
ATOM 758 O O . LEU A 1 97 ? 9.092 -3.599 -33.093 1.00 59.16 97 LEU A O 1
ATOM 762 N N . LYS A 1 98 ? 10.537 -4.468 -34.587 1.00 61.72 98 LYS A N 1
ATOM 763 C CA . LYS A 1 98 ? 9.526 -5.008 -35.516 1.00 61.72 98 LYS A CA 1
ATOM 764 C C . LYS A 1 98 ? 8.584 -6.040 -34.865 1.00 61.72 98 LYS A C 1
ATOM 766 O O . LYS A 1 98 ? 7.609 -6.435 -35.484 1.00 61.72 98 LYS A O 1
ATOM 771 N N . VAL A 1 99 ? 8.872 -6.463 -33.631 1.00 67.44 99 VAL A N 1
ATOM 772 C CA . VAL A 1 99 ? 8.076 -7.412 -32.838 1.00 67.44 99 VAL A CA 1
ATOM 773 C C . VAL A 1 99 ? 6.979 -6.763 -31.985 1.00 67.44 99 VAL A C 1
ATOM 775 O O . VAL A 1 99 ? 6.185 -7.481 -31.387 1.00 67.44 99 VAL A O 1
ATOM 778 N N . VAL A 1 100 ? 6.905 -5.429 -31.902 1.00 70.69 100 VAL A N 1
ATOM 779 C CA . VAL A 1 100 ? 5.870 -4.741 -31.109 1.00 70.69 100 VAL A CA 1
ATOM 780 C C . VAL A 1 100 ? 4.724 -4.288 -32.015 1.00 70.69 100 VAL A C 1
ATOM 782 O O . VAL A 1 100 ? 4.926 -3.449 -32.894 1.00 70.69 100 VAL A O 1
ATOM 785 N N . ASP A 1 101 ? 3.503 -4.777 -31.767 1.00 79.88 101 ASP A N 1
ATOM 786 C CA . ASP A 1 101 ? 2.289 -4.237 -32.395 1.00 79.88 101 ASP A CA 1
ATOM 787 C C . ASP A 1 101 ? 1.986 -2.832 -31.852 1.00 79.88 101 ASP A C 1
ATOM 789 O O . ASP A 1 101 ? 1.295 -2.631 -30.849 1.00 79.88 101 ASP A O 1
ATOM 793 N N . LYS A 1 102 ? 2.525 -1.828 -32.546 1.00 75.38 102 LYS A N 1
ATOM 794 C CA . LYS A 1 102 ? 2.349 -0.417 -32.193 1.00 75.38 102 LYS A CA 1
ATOM 795 C C . LYS A 1 102 ? 0.892 0.031 -32.278 1.00 75.38 102 LYS A C 1
ATOM 797 O O . LYS A 1 102 ? 0.486 0.889 -31.496 1.00 75.38 102 LYS A O 1
ATOM 802 N N . LYS A 1 103 ? 0.108 -0.508 -33.220 1.00 81.19 103 LYS A N 1
ATOM 803 C CA . LYS A 1 103 ? -1.300 -0.119 -33.393 1.00 81.19 103 LYS A CA 1
ATOM 804 C C . LYS A 1 103 ? -2.138 -0.670 -32.243 1.00 81.19 103 LYS A C 1
ATOM 806 O O . LYS A 1 103 ? -2.883 0.098 -31.633 1.00 81.19 103 LYS A O 1
ATOM 811 N N . GLY A 1 104 ? -1.951 -1.944 -31.900 1.00 83.12 104 GLY A N 1
ATOM 812 C CA . GLY A 1 104 ? -2.572 -2.568 -30.733 1.00 83.12 104 GLY A CA 1
ATOM 813 C C . GLY A 1 104 ? -2.218 -1.845 -29.437 1.00 83.12 104 GLY A C 1
ATOM 814 O O . GLY A 1 104 ? -3.109 -1.498 -28.663 1.00 83.12 104 GLY A O 1
ATOM 815 N N . LEU A 1 105 ? -0.942 -1.503 -29.239 1.00 78.50 105 LEU A N 1
ATOM 816 C CA . LEU A 1 105 ? -0.512 -0.764 -28.054 1.00 78.50 105 LEU A CA 1
ATOM 817 C C . LEU A 1 105 ? -1.130 0.639 -27.969 1.00 78.50 105 LEU A C 1
ATOM 819 O O . LEU A 1 105 ? -1.603 1.034 -26.907 1.00 78.50 105 LEU A O 1
ATOM 823 N N . LEU A 1 106 ? -1.156 1.400 -29.067 1.00 78.56 106 LEU A N 1
ATOM 824 C CA . LEU A 1 106 ? -1.788 2.723 -29.082 1.00 78.56 106 LEU A CA 1
ATOM 825 C C . LEU A 1 106 ? -3.293 2.636 -28.817 1.00 78.56 106 LEU A C 1
ATOM 827 O O . LEU A 1 106 ? -3.826 3.477 -28.094 1.00 78.56 106 LEU A O 1
ATOM 831 N N . SER A 1 107 ? -3.969 1.623 -29.364 1.00 82.56 107 SER A N 1
ATOM 832 C CA . SER A 1 107 ? -5.382 1.358 -29.077 1.00 82.56 107 SER A CA 1
ATOM 833 C C . SER A 1 107 ? -5.594 1.068 -27.590 1.00 82.56 107 SER A C 1
ATOM 835 O O . SER A 1 107 ? -6.423 1.709 -26.943 1.00 82.56 107 SER A O 1
ATOM 837 N N . PHE A 1 108 ? -4.769 0.186 -27.017 1.00 81.50 108 PHE A N 1
ATOM 838 C CA . PHE A 1 108 ? -4.787 -0.134 -25.593 1.00 81.50 108 PHE A CA 1
ATOM 839 C C . PHE A 1 108 ? -4.569 1.117 -24.726 1.00 81.50 108 PHE A C 1
ATOM 841 O O . PHE A 1 108 ? -5.337 1.387 -23.807 1.00 81.50 108 PHE A O 1
ATOM 848 N N . LEU A 1 109 ? -3.569 1.942 -25.046 1.00 77.06 109 LEU A N 1
ATOM 849 C CA . LEU A 1 109 ? -3.278 3.167 -24.296 1.00 77.06 109 LEU A CA 1
ATOM 850 C C . LEU A 1 109 ? -4.380 4.224 -24.413 1.00 77.06 109 LEU A C 1
ATOM 852 O O . LEU A 1 109 ? -4.522 5.033 -23.502 1.00 77.06 109 LEU A O 1
ATOM 856 N N . ARG A 1 110 ? -5.148 4.247 -25.506 1.00 80.06 110 ARG A N 1
ATOM 857 C CA . ARG A 1 110 ? -6.241 5.210 -25.718 1.00 80.06 110 ARG A CA 1
ATOM 858 C C . ARG A 1 110 ? -7.565 4.762 -25.103 1.00 80.06 110 ARG A C 1
ATOM 860 O O . ARG A 1 110 ? -8.354 5.630 -24.729 1.00 80.06 110 ARG A O 1
ATOM 867 N N . GLY A 1 111 ? -7.791 3.456 -24.960 1.00 81.62 111 GLY A N 1
ATOM 868 C CA . GLY A 1 111 ? -9.034 2.886 -24.432 1.00 81.62 111 GLY A CA 1
ATOM 869 C C . GLY A 1 111 ? -9.419 3.446 -23.061 1.00 81.62 111 GLY A C 1
ATOM 870 O O . GLY A 1 111 ? -8.557 3.636 -22.204 1.00 81.62 111 GLY A O 1
ATOM 871 N N . ASN A 1 112 ? -10.703 3.746 -22.848 1.00 81.50 112 ASN A N 1
ATOM 872 C CA . ASN A 1 112 ? -11.185 4.132 -21.525 1.00 81.50 112 ASN A CA 1
ATOM 873 C C . ASN A 1 112 ? -11.310 2.879 -20.652 1.00 81.50 112 ASN A C 1
ATOM 875 O O . ASN A 1 112 ? -12.162 2.030 -20.897 1.00 81.50 112 ASN A O 1
ATOM 879 N N . TRP A 1 113 ? -10.435 2.775 -19.658 1.00 81.19 113 TRP A N 1
ATOM 880 C CA . TRP A 1 113 ? -10.381 1.651 -18.727 1.00 81.19 113 TRP A CA 1
ATOM 881 C C . TRP A 1 113 ? -11.178 1.916 -17.452 1.00 81.19 113 TRP A C 1
ATOM 883 O O . TRP A 1 113 ? -11.389 0.991 -16.670 1.00 81.19 113 TRP A O 1
ATOM 893 N N . GLU A 1 114 ? -11.596 3.167 -17.237 1.00 81.75 114 GLU A N 1
ATOM 894 C CA . GLU A 1 114 ? -12.117 3.607 -15.955 1.00 81.75 114 GLU A CA 1
ATOM 895 C C . GLU A 1 114 ? -13.486 2.986 -15.666 1.00 81.75 114 GLU A C 1
ATOM 897 O O . GLU A 1 114 ? -14.434 3.099 -16.445 1.00 81.75 114 GLU A O 1
ATOM 902 N N . VAL A 1 115 ? -13.603 2.357 -14.501 1.00 83.69 115 VAL A N 1
ATOM 903 C CA . VAL A 1 115 ? -14.870 1.808 -14.015 1.00 83.69 115 VAL A CA 1
ATOM 904 C C . VAL A 1 115 ? -15.689 2.935 -13.394 1.00 83.69 115 VAL A C 1
ATOM 906 O O . VAL A 1 115 ? -15.181 3.703 -12.583 1.00 83.69 115 VAL A O 1
ATOM 909 N N . THR A 1 116 ? -16.977 3.047 -13.717 1.00 74.88 116 THR A N 1
ATOM 910 C CA . THR A 1 116 ? -17.847 4.138 -13.231 1.00 74.88 116 THR A CA 1
ATOM 911 C C . THR A 1 116 ? -18.149 4.074 -11.731 1.00 74.88 116 THR A C 1
ATOM 913 O O . THR A 1 116 ? -18.372 5.115 -11.111 1.00 74.88 116 THR A O 1
ATOM 916 N N . ARG A 1 117 ? -18.130 2.883 -11.119 1.00 78.25 117 ARG A N 1
ATOM 917 C CA . ARG A 1 117 ? -18.441 2.687 -9.692 1.00 78.25 117 ARG A CA 1
ATOM 918 C C . ARG A 1 117 ? -17.430 3.406 -8.789 1.00 78.25 117 ARG A C 1
ATOM 920 O O . ARG A 1 117 ? -16.233 3.403 -9.056 1.00 78.25 117 ARG A O 1
ATOM 927 N N . SER A 1 118 ? -17.915 4.011 -7.704 1.00 79.50 118 SER A N 1
ATOM 928 C CA . SER A 1 118 ? -17.062 4.647 -6.693 1.00 79.50 118 SER A CA 1
ATOM 929 C C . SER A 1 118 ? -16.796 3.658 -5.555 1.00 79.50 118 SER A C 1
ATOM 931 O O . SER A 1 118 ? -17.753 3.281 -4.876 1.00 79.50 118 SER A O 1
ATOM 933 N N . PRO A 1 119 ? -15.545 3.227 -5.328 1.00 86.44 119 PRO A N 1
ATOM 934 C CA . PRO A 1 119 ? -15.225 2.370 -4.192 1.00 86.44 119 PRO A CA 1
ATOM 935 C C . PRO A 1 119 ? -15.347 3.155 -2.880 1.00 86.44 119 PRO A C 1
ATOM 937 O O . PRO A 1 119 ? -15.079 4.360 -2.834 1.00 86.44 119 PRO A O 1
ATOM 940 N N . GLN A 1 120 ? -15.733 2.474 -1.801 1.00 90.12 120 GLN A N 1
ATOM 941 C CA . GLN A 1 120 ? -15.734 3.061 -0.463 1.00 90.12 120 GLN A CA 1
ATOM 942 C C . GLN A 1 120 ? -14.342 2.897 0.149 1.00 90.12 120 GLN A C 1
ATOM 944 O O . GLN A 1 120 ? -14.010 1.843 0.685 1.00 90.12 120 GLN A O 1
ATOM 949 N N . ILE A 1 121 ? -13.521 3.943 0.058 1.00 91.56 121 ILE A N 1
ATOM 950 C CA . ILE A 1 121 ? -12.163 3.947 0.607 1.00 91.56 121 ILE A CA 1
ATOM 951 C C . ILE A 1 121 ? -12.049 5.058 1.637 1.00 91.56 121 ILE A C 1
ATOM 953 O O . ILE A 1 121 ? -12.244 6.240 1.340 1.00 91.56 121 ILE A O 1
ATOM 957 N N . ILE A 1 122 ? -11.740 4.659 2.863 1.00 90.75 122 ILE A N 1
ATOM 958 C CA . ILE A 1 122 ? -11.705 5.534 4.025 1.00 90.75 122 ILE A CA 1
ATOM 959 C C . ILE A 1 122 ? -10.322 5.440 4.646 1.00 90.75 122 ILE A C 1
ATOM 961 O O . ILE A 1 122 ? -9.771 4.358 4.795 1.00 90.75 122 ILE A O 1
ATOM 965 N N . CYS A 1 123 ? -9.751 6.569 5.026 1.00 90.88 123 CYS A N 1
ATOM 966 C CA . CYS A 1 123 ? -8.473 6.629 5.705 1.00 90.88 123 CYS A CA 1
ATOM 967 C C . CYS A 1 123 ? -8.633 7.303 7.071 1.00 90.88 123 CYS A C 1
ATOM 969 O O . CYS A 1 123 ? -9.246 8.365 7.194 1.00 90.88 123 CYS A O 1
ATOM 971 N N . PHE A 1 124 ? -8.062 6.690 8.103 1.00 88.19 124 PHE A N 1
ATOM 972 C CA . PHE A 1 124 ? -8.135 7.148 9.486 1.00 88.19 124 PHE A CA 1
ATOM 973 C C . PHE A 1 124 ? -6.798 7.749 9.921 1.00 88.19 124 PHE A C 1
ATOM 975 O O . PHE A 1 124 ? -5.771 7.089 9.823 1.00 88.19 124 PHE A O 1
ATOM 982 N N . GLU A 1 125 ? -6.794 8.979 10.432 1.00 85.31 125 GLU A N 1
ATOM 983 C CA . GLU A 1 125 ? -5.565 9.711 10.784 1.00 85.31 125 GLU A CA 1
ATOM 984 C C . GLU A 1 125 ? -5.617 10.258 12.227 1.00 85.31 125 GLU A C 1
ATOM 986 O O . GLU A 1 125 ? -6.696 10.469 12.803 1.00 85.31 125 GLU A O 1
ATOM 991 N N . GLN A 1 126 ? -4.447 10.462 12.846 1.00 77.94 126 GLN A N 1
ATOM 992 C CA . GLN A 1 126 ? -4.349 11.142 14.144 1.00 77.94 126 GLN A CA 1
ATOM 993 C C . GLN A 1 126 ? -4.547 12.654 13.959 1.00 77.94 126 GLN A C 1
ATOM 995 O O . GLN A 1 126 ? -3.965 13.253 13.058 1.00 77.94 126 GLN A O 1
ATOM 1000 N N . ARG A 1 127 ? -5.377 13.271 14.817 1.00 62.12 127 ARG A N 1
ATOM 1001 C CA . ARG A 1 127 ? -5.772 14.693 14.707 1.00 62.12 127 ARG A CA 1
ATOM 1002 C C . ARG A 1 127 ? -4.576 15.655 14.705 1.00 62.12 127 ARG A C 1
ATOM 1004 O O . ARG A 1 127 ? -4.641 16.685 14.058 1.00 62.12 127 ARG A O 1
ATOM 1011 N N . GLU A 1 128 ? -3.493 15.297 15.387 1.00 54.41 128 GLU A N 1
ATOM 1012 C CA . GLU A 1 128 ? -2.355 16.186 15.664 1.00 54.41 128 GLU A CA 1
ATOM 1013 C C . GLU A 1 128 ? -1.406 16.403 14.476 1.00 54.41 128 GLU A C 1
ATOM 1015 O O . GLU A 1 128 ? -0.600 17.323 14.509 1.00 54.41 128 GLU A O 1
ATOM 1020 N N . ARG A 1 129 ? -1.485 15.594 13.408 1.00 49.28 129 ARG A N 1
ATOM 1021 C CA . ARG A 1 129 ? -0.570 15.727 12.254 1.00 49.28 129 ARG A CA 1
ATOM 1022 C C . ARG A 1 129 ? -1.181 16.455 11.057 1.00 49.28 129 ARG A C 1
ATOM 1024 O O . ARG A 1 129 ? -0.483 16.764 10.095 1.00 49.28 129 ARG A O 1
ATOM 1031 N N . ARG A 1 130 ? -2.488 16.693 11.103 1.00 47.91 130 ARG A N 1
ATOM 1032 C CA . ARG A 1 130 ? -3.225 17.473 10.120 1.00 47.91 130 ARG A CA 1
ATOM 1033 C C . ARG A 1 130 ? -4.209 18.348 10.887 1.00 47.91 130 ARG A C 1
ATOM 1035 O O . ARG A 1 130 ? -5.358 17.957 11.080 1.00 47.91 130 ARG A O 1
ATOM 1042 N N . GLU A 1 131 ? -3.821 19.587 11.177 1.00 43.69 131 GLU A N 1
ATOM 1043 C CA . GLU A 1 131 ? -4.729 20.636 10.712 1.00 43.69 131 GLU A CA 1
ATOM 1044 C C . GLU A 1 131 ? -5.062 20.244 9.266 1.00 43.69 131 GLU A C 1
ATOM 1046 O O . GLU A 1 131 ? -4.154 19.915 8.494 1.00 43.69 131 GLU A O 1
ATOM 1051 N N . LEU A 1 132 ? -6.343 20.070 8.946 1.00 50.25 132 LEU A N 1
ATOM 1052 C CA . LEU A 1 132 ? -6.825 19.747 7.602 1.00 50.25 132 LEU A CA 1
ATOM 1053 C C . LEU A 1 132 ? -6.544 20.963 6.701 1.00 50.25 132 LEU A C 1
ATOM 1055 O O . LEU A 1 132 ? -7.463 21.628 6.241 1.00 50.25 132 LEU A O 1
ATOM 1059 N N . ASN A 1 133 ? -5.260 21.289 6.550 1.00 41.25 133 ASN A N 1
ATOM 1060 C CA . ASN A 1 133 ? -4.741 22.489 5.942 1.00 41.25 133 ASN A CA 1
ATOM 1061 C C . ASN A 1 133 ? -5.117 22.448 4.476 1.00 41.25 133 ASN A C 1
ATOM 1063 O O . ASN A 1 133 ? -4.924 21.450 3.773 1.00 41.25 133 ASN A O 1
ATOM 1067 N N . SER A 1 134 ? -5.700 23.566 4.087 1.00 41.69 134 SER A N 1
ATOM 1068 C CA . SER A 1 134 ? -6.454 23.886 2.889 1.00 41.69 134 SER A CA 1
ATOM 1069 C C . SER A 1 134 ? -5.741 23.638 1.558 1.00 41.69 134 SER A C 1
ATOM 1071 O O . SER A 1 134 ? -6.383 23.782 0.526 1.00 41.69 134 SER A O 1
ATOM 1073 N N . ASP A 1 135 ? -4.472 23.210 1.548 1.00 40.91 135 ASP A N 1
ATOM 1074 C CA . ASP A 1 135 ? -3.618 23.303 0.354 1.00 40.91 135 ASP A CA 1
ATOM 1075 C C . ASP A 1 135 ? -2.880 22.024 -0.082 1.00 40.91 135 ASP A C 1
ATOM 1077 O O . ASP A 1 135 ? -2.112 22.053 -1.042 1.00 40.91 135 ASP A O 1
ATOM 1081 N N . ASN A 1 136 ? -3.144 20.851 0.503 1.00 39.06 136 ASN A N 1
ATOM 1082 C CA . ASN A 1 136 ? -2.585 19.599 -0.034 1.00 39.06 136 ASN A CA 1
ATOM 1083 C C . ASN A 1 136 ? -3.514 18.975 -1.086 1.00 39.06 136 ASN A C 1
ATOM 1085 O O . ASN A 1 136 ? -4.258 18.039 -0.797 1.00 39.06 136 ASN A O 1
ATOM 1089 N N . LEU A 1 137 ? -3.455 19.518 -2.306 1.00 36.22 137 LEU A N 1
ATOM 1090 C CA . LEU A 1 137 ? -4.035 18.987 -3.548 1.00 36.22 137 LEU A CA 1
ATOM 1091 C C . LEU A 1 137 ? -4.098 17.442 -3.584 1.00 36.22 137 LEU A C 1
ATOM 1093 O O . LEU A 1 137 ? -3.130 16.777 -3.945 1.00 36.22 137 LEU A O 1
ATOM 1097 N N . ILE A 1 138 ? -5.276 16.871 -3.311 1.00 43.50 138 ILE A N 1
ATOM 1098 C CA . ILE A 1 138 ? -5.638 15.512 -3.742 1.00 43.50 138 ILE A CA 1
ATOM 1099 C C . ILE A 1 138 ? -6.289 15.655 -5.120 1.00 43.50 138 ILE A C 1
ATOM 1101 O O . ILE A 1 138 ? -7.512 15.616 -5.266 1.00 43.50 138 ILE A O 1
ATOM 1105 N N . LYS A 1 139 ? -5.475 15.904 -6.150 1.00 40.94 139 LYS A N 1
ATOM 1106 C CA . LYS A 1 139 ? -5.937 15.717 -7.529 1.00 40.94 139 LYS A CA 1
ATOM 1107 C C . LYS A 1 139 ? -5.988 14.209 -7.792 1.00 40.94 139 LYS A C 1
ATOM 1109 O O . LYS A 1 139 ? -5.004 13.517 -7.569 1.00 40.94 139 LYS A O 1
ATOM 1114 N N . GLU A 1 140 ? -7.174 13.767 -8.216 1.00 46.44 140 GLU A N 1
ATOM 1115 C CA . GLU A 1 140 ? -7.629 12.383 -8.454 1.00 46.44 140 GLU A CA 1
ATOM 1116 C C . GLU A 1 140 ? -8.205 11.599 -7.247 1.00 46.44 140 GLU A C 1
ATOM 1118 O O . GLU A 1 140 ? -7.878 10.447 -6.996 1.00 46.44 140 GLU A O 1
ATOM 1123 N N . GLY A 1 141 ? -9.198 12.196 -6.570 1.00 52.56 141 GLY A N 1
ATOM 1124 C CA . GLY A 1 141 ? -10.495 11.523 -6.371 1.00 52.56 141 GLY A CA 1
ATOM 1125 C C . GLY A 1 141 ? -10.726 10.666 -5.111 1.00 52.56 141 GLY A C 1
ATOM 1126 O O . GLY A 1 141 ? -10.541 9.461 -5.121 1.00 52.56 141 GLY A O 1
ATOM 1127 N N . LYS A 1 142 ? -11.377 11.260 -4.100 1.00 66.50 142 LYS A N 1
ATOM 1128 C CA . LYS A 1 142 ? -12.408 10.611 -3.248 1.00 66.50 142 LYS A CA 1
ATOM 1129 C C . LYS A 1 142 ? -12.001 9.647 -2.109 1.00 66.50 142 LYS A C 1
ATOM 1131 O O . LYS A 1 142 ? -12.881 8.962 -1.590 1.00 66.50 142 LYS A O 1
ATOM 1136 N N . VAL A 1 143 ? -10.755 9.620 -1.621 1.00 78.50 143 VAL A N 1
ATOM 1137 C CA . VAL A 1 143 ? -10.471 8.968 -0.316 1.00 78.50 143 VAL A CA 1
ATOM 1138 C C . VAL A 1 143 ? -11.104 9.789 0.814 1.00 78.50 143 VAL A C 1
ATOM 1140 O O . VAL A 1 143 ? -10.785 10.965 0.986 1.00 78.50 143 VAL A O 1
ATOM 1143 N N . THR A 1 144 ? -11.991 9.179 1.602 1.00 84.00 144 THR A N 1
ATOM 1144 C CA . THR A 1 144 ? -12.651 9.862 2.728 1.00 84.00 144 THR A CA 1
ATOM 1145 C C . THR A 1 144 ? -11.748 9.839 3.955 1.00 84.00 144 THR A C 1
ATOM 1147 O O . THR A 1 144 ? -11.288 8.777 4.361 1.00 84.00 144 THR A O 1
ATOM 1150 N N . LEU A 1 145 ? -11.503 10.990 4.580 1.00 83.44 145 LEU A N 1
ATOM 1151 C CA . LEU A 1 145 ? -10.646 11.088 5.762 1.00 83.44 145 LEU A CA 1
ATOM 1152 C C . LEU A 1 145 ? -11.472 11.177 7.046 1.00 83.44 145 LEU A C 1
ATOM 1154 O O . LEU A 1 145 ? -12.335 12.043 7.189 1.00 83.44 145 LEU A O 1
ATOM 1158 N N . TYR A 1 146 ? -11.154 10.326 8.017 1.00 84.81 146 TYR A N 1
ATOM 1159 C CA . TYR A 1 146 ? -11.703 10.393 9.365 1.00 84.81 146 TYR A CA 1
ATOM 1160 C C . TYR A 1 146 ? -10.611 10.452 10.424 1.00 84.81 146 TYR A C 1
ATOM 1162 O O . TYR A 1 146 ? -9.476 10.025 10.236 1.00 84.81 146 TYR A O 1
ATOM 1170 N N . SER A 1 147 ? -10.974 10.969 11.595 1.00 84.12 147 SER A N 1
ATOM 1171 C CA . SER A 1 147 ? -10.131 10.818 12.774 1.00 84.12 147 SER A CA 1
ATOM 1172 C C . SER A 1 147 ? -10.116 9.357 13.212 1.00 84.12 147 SER A C 1
ATOM 1174 O O . SER A 1 147 ? -11.157 8.698 13.199 1.00 84.12 147 SER A O 1
ATOM 1176 N N . LEU A 1 148 ? -8.971 8.881 13.700 1.00 84.50 148 LEU A N 1
ATOM 1177 C CA . LEU A 1 148 ? -8.834 7.548 14.288 1.00 84.50 148 LEU A CA 1
ATOM 1178 C C . LEU A 1 148 ? -9.840 7.271 15.424 1.00 84.50 148 LEU A C 1
ATOM 1180 O O . LEU A 1 148 ? -10.197 6.123 15.675 1.00 84.50 148 LEU A O 1
ATOM 1184 N N . SER A 1 149 ? -10.359 8.306 16.094 1.00 83.94 149 SER A N 1
ATOM 1185 C CA . SER A 1 149 ? -11.418 8.152 17.103 1.00 83.94 149 SER A CA 1
ATOM 1186 C C . SER A 1 149 ? -12.759 7.682 16.530 1.00 83.94 149 SER A C 1
ATOM 1188 O O . SER A 1 149 ? -13.568 7.131 17.271 1.00 83.94 149 SER A O 1
ATOM 1190 N N . LYS A 1 150 ? -12.998 7.863 15.225 1.00 86.25 150 LYS A N 1
ATOM 1191 C CA . LYS A 1 150 ? -14.205 7.394 14.529 1.00 86.25 150 LYS A CA 1
ATOM 1192 C C . LYS A 1 150 ? -14.098 5.954 14.027 1.00 86.25 150 LYS A C 1
ATOM 1194 O O . LYS A 1 150 ? -15.092 5.450 13.525 1.00 86.25 150 LYS A O 1
ATOM 1199 N N . LEU A 1 151 ? -12.947 5.291 14.171 1.00 85.94 151 LEU A N 1
ATOM 1200 C CA . LEU A 1 151 ? -12.714 3.939 13.646 1.00 85.94 151 LEU A CA 1
ATOM 1201 C C . LEU A 1 151 ? -13.817 2.945 14.033 1.00 85.94 151 LEU A C 1
ATOM 1203 O O . LEU A 1 151 ? -14.267 2.177 13.198 1.00 85.94 151 LEU A O 1
ATOM 1207 N N . SER A 1 152 ? -14.292 3.008 15.279 1.00 83.00 152 SER A N 1
ATOM 1208 C CA . SER A 1 152 ? -15.304 2.090 15.805 1.00 83.00 152 SER A CA 1
ATOM 1209 C C . SER A 1 152 ? -16.748 2.432 15.410 1.00 83.00 152 SER A C 1
ATOM 1211 O O . SER A 1 152 ? -17.675 1.838 15.949 1.00 83.00 152 SER A O 1
ATOM 1213 N N . LYS A 1 153 ? -16.953 3.464 14.586 1.00 84.06 153 LYS A N 1
ATOM 1214 C CA . LYS A 1 153 ? -18.277 3.963 14.182 1.00 84.06 153 LYS A CA 1
ATOM 1215 C C . LYS A 1 153 ? -18.555 3.760 12.694 1.00 84.06 153 LYS A C 1
ATOM 1217 O O . LYS A 1 153 ? -19.608 4.179 12.228 1.00 84.06 153 LYS A O 1
ATOM 1222 N N . VAL A 1 154 ? -17.599 3.221 11.940 1.00 85.50 154 VAL A N 1
ATOM 1223 C CA . VAL A 1 154 ? -17.699 3.096 10.484 1.00 85.50 154 VAL A CA 1
ATOM 1224 C C . VAL A 1 154 ? -17.725 1.623 10.117 1.00 85.50 154 VAL A C 1
ATOM 1226 O O . VAL A 1 154 ? -16.815 0.872 10.460 1.00 85.50 154 VAL A O 1
ATOM 1229 N N . GLU A 1 155 ? -18.753 1.221 9.383 1.00 88.56 155 GLU A N 1
ATOM 1230 C CA . GLU A 1 155 ? -18.926 -0.149 8.909 1.00 88.56 155 GLU A CA 1
ATOM 1231 C C . GLU A 1 155 ? -18.026 -0.410 7.698 1.00 88.56 155 GLU A C 1
ATOM 1233 O O . GLU A 1 155 ? -18.411 -0.190 6.552 1.00 88.56 155 GLU A O 1
ATOM 1238 N N . ILE A 1 156 ? -16.790 -0.838 7.966 1.00 90.06 156 ILE A N 1
ATOM 1239 C CA . ILE A 1 156 ? -15.829 -1.242 6.937 1.00 90.06 156 ILE A CA 1
ATOM 1240 C C . ILE A 1 156 ? -15.369 -2.679 7.205 1.00 90.06 156 ILE A C 1
ATOM 1242 O O . ILE A 1 156 ? -14.884 -2.962 8.306 1.00 90.06 156 ILE A O 1
ATOM 1246 N N . PRO A 1 157 ? -15.455 -3.577 6.207 1.00 91.50 157 PRO A N 1
ATOM 1247 C CA . PRO A 1 157 ? -15.101 -4.980 6.389 1.00 91.50 157 PRO A CA 1
ATOM 1248 C C . PRO A 1 157 ? -13.589 -5.230 6.430 1.00 91.50 157 PRO A C 1
ATOM 1250 O O . PRO A 1 157 ? -13.143 -6.136 7.139 1.00 91.50 157 PRO A O 1
ATOM 1253 N N . VAL A 1 158 ? -12.791 -4.457 5.684 1.00 93.88 158 VAL A N 1
ATOM 1254 C CA . VAL A 1 158 ? -11.348 -4.691 5.534 1.00 93.88 158 VAL A CA 1
ATOM 1255 C C . VAL A 1 158 ? -10.542 -3.486 5.997 1.00 93.88 158 VAL A C 1
ATOM 1257 O O . VAL A 1 158 ? -10.762 -2.373 5.523 1.00 93.88 158 VAL A O 1
ATOM 1260 N N . PHE A 1 159 ? -9.561 -3.719 6.872 1.00 93.81 159 PHE A N 1
ATOM 1261 C CA . PHE A 1 159 ? -8.591 -2.698 7.270 1.00 93.81 159 PHE A CA 1
ATOM 1262 C C . PHE A 1 159 ? -7.179 -3.050 6.824 1.00 93.81 159 PHE A C 1
ATOM 1264 O O . PHE A 1 159 ? -6.750 -4.198 6.904 1.00 93.81 159 PHE A O 1
ATOM 1271 N N . ILE A 1 160 ? -6.425 -2.050 6.388 1.00 94.56 160 ILE A N 1
ATOM 1272 C CA . ILE A 1 160 ? -5.026 -2.203 6.007 1.00 94.56 160 ILE A CA 1
ATOM 1273 C C . ILE A 1 160 ? -4.202 -1.078 6.622 1.00 94.56 160 ILE A C 1
ATOM 1275 O O . ILE A 1 160 ? -4.685 0.038 6.796 1.00 94.56 160 ILE A O 1
ATOM 1279 N N . SER A 1 161 ? -2.947 -1.354 6.960 1.00 93.19 161 SER A N 1
ATOM 1280 C CA . SER A 1 161 ? -2.016 -0.303 7.357 1.00 93.19 161 SER A CA 1
ATOM 1281 C C . SER A 1 161 ? -0.572 -0.689 7.091 1.00 93.19 161 SER A C 1
ATOM 1283 O O . SER A 1 161 ? -0.121 -1.771 7.463 1.00 93.19 161 SER A O 1
ATOM 1285 N N . ASN A 1 162 ? 0.179 0.238 6.504 1.00 92.81 162 ASN A N 1
ATOM 1286 C CA . ASN A 1 162 ? 1.629 0.147 6.439 1.00 92.81 162 ASN A CA 1
ATOM 1287 C C . ASN A 1 162 ? 2.230 0.900 7.633 1.00 92.81 162 ASN A C 1
ATOM 1289 O O . ASN A 1 162 ? 2.449 2.113 7.578 1.00 92.81 162 ASN A O 1
ATOM 1293 N N . LEU A 1 163 ? 2.456 0.172 8.731 1.00 91.06 163 LEU A N 1
ATOM 1294 C CA . LEU A 1 163 ? 2.968 0.761 9.965 1.00 91.06 163 LEU A CA 1
ATOM 1295 C C . LEU A 1 163 ? 4.447 1.085 9.877 1.00 91.06 163 LEU A C 1
ATOM 1297 O O . LEU A 1 163 ? 4.839 2.125 10.383 1.00 91.06 163 LEU A O 1
ATOM 1301 N N . VAL A 1 164 ? 5.230 0.314 9.128 1.00 89.62 164 VAL A N 1
ATOM 1302 C CA . VAL A 1 164 ? 6.668 0.570 8.967 1.00 89.62 164 VAL A CA 1
ATOM 1303 C C . VAL A 1 164 ? 6.938 1.950 8.352 1.00 89.62 164 VAL A C 1
ATOM 1305 O O . VAL A 1 164 ? 7.905 2.615 8.716 1.00 89.62 164 VAL A O 1
ATOM 1308 N N . GLU A 1 165 ? 6.077 2.424 7.444 1.00 86.06 165 GLU A N 1
ATOM 1309 C CA . GLU A 1 165 ? 6.184 3.787 6.900 1.00 86.06 165 GLU A CA 1
ATOM 1310 C C . GLU A 1 165 ? 5.782 4.867 7.920 1.00 86.06 165 GLU A C 1
ATOM 1312 O O . GLU A 1 165 ? 6.292 5.987 7.875 1.00 86.06 165 GLU A O 1
ATOM 1317 N N . ARG A 1 166 ? 4.854 4.565 8.835 1.00 82.38 166 ARG A N 1
ATOM 1318 C CA . ARG A 1 166 ? 4.231 5.556 9.731 1.00 82.38 166 ARG A CA 1
ATOM 1319 C C . ARG A 1 166 ? 4.809 5.601 11.144 1.00 82.38 166 ARG A C 1
ATOM 1321 O O . ARG A 1 166 ? 4.807 6.672 11.751 1.00 82.38 166 ARG A O 1
ATOM 1328 N N . LYS A 1 167 ? 5.280 4.469 11.651 1.00 80.19 167 LYS A N 1
ATOM 1329 C CA . LYS A 1 167 ? 5.850 4.212 12.977 1.00 80.19 167 LYS A CA 1
ATOM 1330 C C . LYS A 1 167 ? 7.075 3.304 12.796 1.00 80.19 167 LYS A C 1
ATOM 1332 O O . LYS A 1 167 ? 6.997 2.112 13.053 1.00 80.19 167 LYS A O 1
ATOM 1337 N N . PRO A 1 168 ? 8.196 3.839 12.283 1.00 77.38 168 PRO A N 1
ATOM 1338 C CA . PRO A 1 168 ? 9.358 3.020 11.955 1.00 77.38 168 PRO A CA 1
ATOM 1339 C C . PRO A 1 168 ? 10.084 2.474 13.193 1.00 77.38 168 PRO A C 1
ATOM 1341 O O . PRO A 1 168 ? 10.920 1.585 13.041 1.00 77.38 168 PRO A O 1
ATOM 1344 N N . ASP A 1 169 ? 9.826 2.997 14.394 1.00 91.38 169 ASP A N 1
ATOM 1345 C CA . ASP A 1 169 ? 10.385 2.501 15.650 1.00 91.38 169 ASP A CA 1
ATOM 1346 C C . ASP A 1 169 ? 9.562 1.335 16.226 1.00 91.38 169 ASP A C 1
ATOM 1348 O O . ASP A 1 169 ? 8.342 1.268 16.079 1.00 91.38 169 ASP A O 1
ATOM 1352 N N . ARG A 1 170 ? 10.249 0.392 16.880 1.00 92.19 170 ARG A N 1
ATOM 1353 C CA . ARG A 1 170 ? 9.645 -0.855 17.369 1.00 92.19 170 ARG A CA 1
ATOM 1354 C C . ARG A 1 170 ? 8.594 -0.611 18.458 1.00 92.19 170 ARG A C 1
ATOM 1356 O O . ARG A 1 170 ? 7.484 -1.124 18.352 1.00 92.19 170 ARG A O 1
ATOM 1363 N N . GLU A 1 171 ? 8.932 0.162 19.488 1.00 90.00 171 GLU A N 1
ATOM 1364 C CA . GLU A 1 171 ? 8.062 0.379 20.655 1.00 90.00 171 GLU A CA 1
ATOM 1365 C C . GLU A 1 171 ? 6.776 1.132 20.286 1.00 90.00 171 GLU A C 1
ATOM 1367 O O . GLU A 1 171 ? 5.680 0.792 20.748 1.00 90.00 171 GLU A O 1
ATOM 1372 N N . GLY A 1 172 ? 6.888 2.138 19.416 1.00 87.75 172 GLY A N 1
ATOM 1373 C CA . GLY A 1 172 ? 5.763 2.891 18.886 1.00 87.75 172 GLY A CA 1
ATOM 1374 C C . GLY A 1 172 ? 4.842 2.029 18.029 1.00 87.75 172 GLY A C 1
ATOM 1375 O O . GLY A 1 172 ? 3.618 2.154 18.146 1.00 87.75 172 GLY A O 1
ATOM 1376 N N . GLU A 1 173 ? 5.399 1.130 17.213 1.00 90.88 173 GLU A N 1
ATOM 1377 C CA . GLU A 1 173 ? 4.621 0.173 16.425 1.00 90.88 173 GLU A CA 1
ATOM 1378 C C . GLU A 1 173 ? 3.893 -0.847 17.318 1.00 90.88 173 GLU A C 1
ATOM 1380 O O . GLU A 1 173 ? 2.680 -1.012 17.177 1.00 90.88 173 GLU A O 1
ATOM 1385 N N . GLU A 1 174 ? 4.574 -1.451 18.299 1.00 91.88 174 GLU A N 1
ATO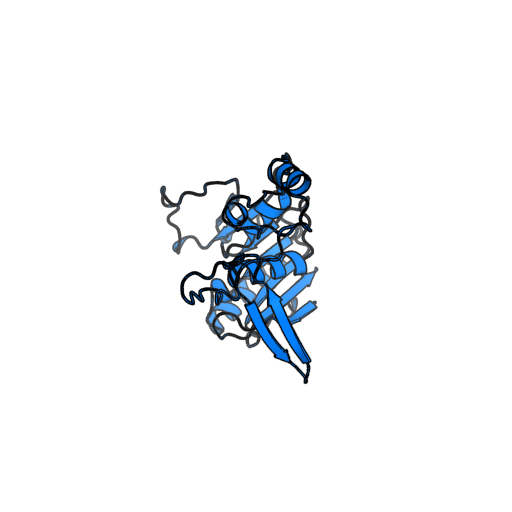M 1386 C CA . GLU A 1 174 ? 3.981 -2.395 19.265 1.00 91.88 174 GLU A CA 1
ATOM 1387 C C . GLU A 1 174 ? 2.842 -1.753 20.072 1.00 91.88 174 GLU A C 1
ATOM 1389 O O . GLU A 1 174 ? 1.728 -2.287 20.155 1.00 91.88 174 GLU A O 1
ATOM 1394 N N . THR A 1 175 ? 3.093 -0.567 20.633 1.00 89.75 175 THR A N 1
ATOM 1395 C CA . THR A 1 175 ? 2.101 0.188 21.410 1.00 89.75 175 THR A CA 1
ATOM 1396 C C . THR A 1 175 ? 0.879 0.517 20.561 1.00 89.75 175 THR A C 1
ATOM 1398 O O . THR A 1 175 ? -0.265 0.432 21.023 1.00 89.75 175 THR A O 1
ATOM 1401 N N . PHE A 1 176 ? 1.103 0.900 19.305 1.00 88.25 176 PHE A N 1
ATOM 1402 C CA . PHE A 1 176 ? 0.024 1.215 18.388 1.00 88.25 176 PHE A CA 1
ATOM 1403 C C . PHE A 1 176 ? -0.785 -0.025 18.002 1.00 88.25 176 PHE A C 1
ATOM 1405 O O . PHE A 1 176 ? -2.015 0.014 18.072 1.00 88.25 176 PHE A O 1
ATOM 1412 N N . LEU A 1 177 ? -0.115 -1.123 17.643 1.00 90.12 177 LEU A N 1
ATOM 1413 C CA . LEU A 1 177 ? -0.756 -2.386 17.288 1.00 90.12 177 LEU A CA 1
ATOM 1414 C C . LEU A 1 177 ? -1.665 -2.882 18.412 1.00 90.12 177 LEU A C 1
ATOM 1416 O O . LEU A 1 177 ? -2.823 -3.209 18.162 1.00 90.12 177 LEU A O 1
ATOM 1420 N N . ARG A 1 178 ? -1.200 -2.858 19.666 1.00 89.31 178 ARG A N 1
ATOM 1421 C CA . ARG A 1 178 ? -2.035 -3.233 20.821 1.00 89.31 178 ARG A CA 1
ATOM 1422 C C . ARG A 1 178 ? -3.298 -2.366 20.907 1.00 89.31 178 ARG A C 1
ATOM 1424 O O . ARG A 1 178 ? -4.404 -2.899 21.003 1.00 89.31 178 ARG A O 1
ATOM 1431 N N . LYS A 1 179 ? -3.155 -1.040 20.784 1.00 88.50 179 LYS A N 1
ATOM 1432 C CA . LYS A 1 179 ? -4.283 -0.088 20.833 1.00 88.50 179 LYS A CA 1
ATOM 1433 C C . LYS A 1 179 ? -5.278 -0.286 19.687 1.00 88.50 179 LYS A C 1
ATOM 1435 O O . LYS A 1 179 ? -6.488 -0.245 19.918 1.00 88.50 179 LYS A O 1
ATOM 1440 N N . ILE A 1 180 ? -4.799 -0.464 18.455 1.00 87.81 180 ILE A N 1
ATOM 1441 C CA . ILE A 1 180 ? -5.677 -0.578 17.283 1.00 87.81 180 ILE A CA 1
ATOM 1442 C C . ILE A 1 180 ? -6.407 -1.919 17.266 1.00 87.81 180 ILE A C 1
ATOM 1444 O O . ILE A 1 180 ? -7.606 -1.952 17.014 1.00 87.81 180 ILE A O 1
ATOM 1448 N N . VAL A 1 181 ? -5.725 -3.007 17.628 1.00 86.88 181 VAL A N 1
ATOM 1449 C CA . VAL A 1 181 ? -6.325 -4.343 17.715 1.00 86.88 181 VAL A CA 1
ATOM 1450 C C . VAL A 1 181 ? -7.403 -4.383 18.783 1.00 86.88 181 VAL A C 1
ATOM 1452 O O . VAL A 1 181 ? -8.473 -4.933 18.540 1.00 86.88 181 VAL A O 1
ATOM 1455 N N . GLN A 1 182 ? -7.172 -3.753 19.936 1.00 86.00 182 GLN A N 1
ATOM 1456 C CA . GLN A 1 182 ? -8.190 -3.650 20.979 1.00 86.00 182 GLN A CA 1
ATOM 1457 C C . GLN A 1 182 ? -9.430 -2.883 20.494 1.00 86.00 182 GLN A C 1
ATOM 1459 O O . GLN A 1 182 ? -10.551 -3.314 20.752 1.00 86.00 182 GLN A O 1
ATOM 1464 N N . LYS A 1 183 ? -9.243 -1.778 19.756 1.00 85.06 183 LYS A N 1
ATOM 1465 C CA . LYS A 1 183 ? -10.347 -1.003 19.162 1.00 85.06 183 LYS A CA 1
ATOM 1466 C C . LYS A 1 183 ? -11.101 -1.761 18.070 1.00 85.06 183 LYS A C 1
ATOM 1468 O O . LYS A 1 183 ? -12.304 -1.578 17.940 1.00 85.06 183 LYS A O 1
ATOM 1473 N N . LEU A 1 184 ? -10.404 -2.559 17.265 1.00 79.81 184 LEU A N 1
ATOM 1474 C CA . LEU A 1 184 ? -11.014 -3.329 16.179 1.00 79.81 184 LEU A CA 1
ATOM 1475 C C . LEU A 1 184 ? -11.722 -4.583 16.698 1.00 79.81 184 LEU A C 1
ATOM 1477 O O . LEU A 1 184 ? -12.769 -4.946 16.179 1.00 79.81 184 LEU A O 1
ATOM 1481 N N . ALA A 1 185 ? -11.207 -5.208 17.757 1.00 79.06 185 ALA A N 1
ATOM 1482 C CA . ALA A 1 185 ? -11.810 -6.396 18.353 1.00 79.06 185 ALA A CA 1
ATOM 1483 C C . ALA A 1 185 ? -13.210 -6.157 18.943 1.00 79.06 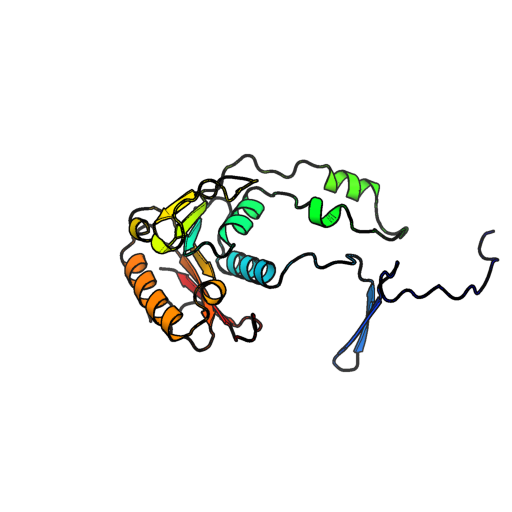185 ALA A C 1
ATOM 1485 O O . ALA A 1 185 ? -13.943 -7.117 19.156 1.00 79.06 185 ALA A O 1
ATOM 1486 N N . SER A 1 186 ? -13.583 -4.907 19.228 1.00 78.75 186 SER A N 1
ATOM 1487 C CA . SER A 1 186 ? -14.935 -4.548 19.667 1.00 78.75 186 SER A CA 1
ATOM 1488 C C . SER A 1 186 ? -15.887 -4.214 18.509 1.00 78.75 186 SER A C 1
ATOM 1490 O O . SER A 1 186 ? -17.053 -3.906 18.752 1.00 78.75 186 SER A O 1
ATOM 1492 N N . HIS A 1 187 ? -15.422 -4.272 17.256 1.00 79.38 187 HIS A N 1
ATOM 1493 C CA . HIS A 1 187 ? -16.179 -3.849 16.083 1.00 79.38 187 HIS A CA 1
ATOM 1494 C C . HIS A 1 187 ? -16.790 -5.037 15.327 1.00 79.38 187 HIS A C 1
ATOM 1496 O O . HIS A 1 187 ? -16.073 -5.858 14.765 1.00 79.38 187 HIS A O 1
ATOM 1502 N N . LYS A 1 188 ? -18.127 -5.114 15.264 1.00 75.81 188 LYS A N 1
ATOM 1503 C CA . LYS A 1 188 ? -18.843 -6.266 14.677 1.00 75.81 188 LYS A CA 1
ATOM 1504 C C . LYS A 1 188 ? -18.806 -6.340 13.148 1.00 75.81 188 LYS A C 1
ATOM 1506 O O . LYS A 1 188 ? -18.891 -7.429 12.604 1.00 75.81 188 LYS A O 1
ATOM 1511 N N . ALA A 1 189 ? -18.686 -5.209 12.451 1.00 79.75 189 ALA A N 1
ATOM 1512 C CA . ALA A 1 189 ? -18.707 -5.182 10.980 1.00 79.75 189 ALA A CA 1
ATOM 1513 C C . ALA A 1 189 ? -17.363 -5.576 10.334 1.00 79.75 189 ALA A C 1
ATOM 1515 O O . ALA A 1 189 ? -17.211 -5.523 9.117 1.00 79.75 189 ALA A O 1
ATOM 1516 N N . PHE A 1 190 ? -16.362 -5.898 11.150 1.00 81.31 190 PHE A N 1
ATOM 1517 C CA . PHE A 1 190 ? -14.999 -6.127 10.711 1.00 81.31 190 PHE A CA 1
ATOM 1518 C C . PHE A 1 190 ? -14.760 -7.604 10.368 1.00 81.31 190 PHE A C 1
ATOM 1520 O O . PHE A 1 190 ? -15.062 -8.478 11.175 1.00 81.31 190 PHE A O 1
ATOM 1527 N N . ARG A 1 191 ? -14.171 -7.864 9.193 1.00 89.81 191 ARG A N 1
ATOM 1528 C CA . ARG A 1 191 ? -13.834 -9.214 8.717 1.00 89.81 191 ARG A CA 1
ATOM 1529 C C . ARG A 1 191 ? -12.341 -9.507 8.794 1.00 89.81 191 ARG A C 1
ATOM 1531 O O . ARG A 1 191 ? -11.947 -10.565 9.264 1.00 89.81 191 ARG A O 1
ATOM 1538 N N . SER A 1 192 ? -11.495 -8.615 8.275 1.00 90.94 192 SER A N 1
ATOM 1539 C CA . SER A 1 192 ? -10.057 -8.903 8.162 1.00 90.94 192 SER A CA 1
ATOM 1540 C C . SER A 1 192 ? -9.183 -7.663 8.170 1.00 90.94 192 SER A C 1
ATOM 1542 O O . SER A 1 192 ? -9.506 -6.673 7.510 1.00 90.94 192 SER A O 1
ATOM 1544 N N . PHE A 1 193 ? -8.041 -7.731 8.852 1.00 90.94 193 PHE A N 1
ATOM 1545 C CA . PHE A 1 193 ? -7.056 -6.656 8.878 1.00 90.94 193 PHE A CA 1
ATOM 1546 C C . PHE A 1 193 ? -5.745 -7.173 8.322 1.00 90.94 193 PHE A C 1
ATOM 1548 O O . PHE A 1 193 ? -5.421 -8.353 8.457 1.00 90.94 193 PHE A O 1
ATOM 1555 N N . THR A 1 194 ? -4.982 -6.282 7.704 1.00 93.88 194 THR A N 1
ATOM 1556 C CA . THR A 1 194 ? -3.659 -6.598 7.177 1.00 93.88 194 THR A CA 1
ATOM 1557 C C . THR A 1 194 ? -2.679 -5.493 7.538 1.00 93.88 194 THR A C 1
ATOM 1559 O O . THR A 1 194 ? -2.904 -4.329 7.214 1.00 93.88 194 THR A O 1
ATOM 1562 N N . PHE A 1 195 ? -1.576 -5.841 8.190 1.00 93.38 195 PHE A N 1
ATOM 1563 C CA . PHE A 1 195 ? -0.539 -4.881 8.552 1.00 93.38 195 PHE A CA 1
ATOM 1564 C C . PHE A 1 195 ? 0.777 -5.231 7.872 1.00 93.38 195 PHE A C 1
ATOM 1566 O O . PHE A 1 195 ? 1.156 -6.398 7.835 1.00 93.38 195 PHE A O 1
ATOM 1573 N N . LEU A 1 196 ? 1.490 -4.220 7.375 1.00 94.06 196 LEU A N 1
ATOM 1574 C CA . LEU A 1 196 ? 2.934 -4.316 7.179 1.00 94.06 196 LEU A CA 1
ATOM 1575 C C . LEU A 1 196 ? 3.600 -3.802 8.452 1.00 94.06 196 LEU A C 1
ATOM 1577 O O . LEU A 1 196 ? 3.421 -2.634 8.804 1.00 94.06 196 LEU A O 1
ATOM 1581 N N . VAL A 1 197 ? 4.341 -4.685 9.108 1.00 93.69 197 VAL A N 1
ATOM 1582 C CA . VAL A 1 197 ? 4.991 -4.468 10.405 1.00 93.69 197 VAL A CA 1
ATOM 1583 C C . VAL A 1 197 ? 6.469 -4.811 10.314 1.00 93.69 197 VAL A C 1
ATOM 1585 O O . VAL A 1 197 ? 6.916 -5.462 9.360 1.00 93.69 197 VAL A O 1
ATOM 1588 N N . ARG A 1 198 ? 7.248 -4.388 11.301 1.00 93.25 198 ARG A N 1
ATOM 1589 C CA . ARG A 1 198 ? 8.616 -4.867 11.469 1.00 93.25 198 ARG A CA 1
ATOM 1590 C C . ARG A 1 198 ? 8.601 -6.337 11.887 1.00 93.25 198 ARG A C 1
ATOM 1592 O O . ARG A 1 198 ? 7.686 -6.815 12.549 1.00 93.25 198 ARG A O 1
ATOM 1599 N N . GLU A 1 199 ? 9.627 -7.076 11.488 1.00 92.50 199 GLU A N 1
ATOM 1600 C CA . GLU A 1 199 ? 9.744 -8.499 11.830 1.00 92.50 199 GLU A CA 1
ATOM 1601 C C . GLU A 1 199 ? 9.999 -8.720 13.332 1.00 92.50 199 GLU A C 1
ATOM 1603 O O . GLU A 1 199 ? 9.586 -9.737 13.879 1.00 92.50 199 GLU A O 1
ATOM 1608 N N . ASP A 1 200 ? 10.641 -7.754 13.998 1.00 91.06 200 ASP A N 1
ATOM 1609 C CA . ASP A 1 200 ? 11.019 -7.785 15.416 1.00 91.06 200 ASP A CA 1
ATOM 1610 C C . ASP A 1 200 ? 9.937 -7.256 16.376 1.00 91.06 200 ASP A C 1
ATOM 1612 O O . ASP A 1 200 ? 10.172 -7.193 17.580 1.00 91.06 200 ASP A O 1
ATOM 1616 N N . VAL A 1 201 ? 8.768 -6.874 15.857 1.00 91.44 201 VAL A N 1
ATOM 1617 C CA . VAL A 1 201 ? 7.633 -6.368 16.639 1.00 91.44 201 VAL A CA 1
ATOM 1618 C C . VAL A 1 201 ? 6.816 -7.525 17.207 1.00 91.44 201 VAL A C 1
ATOM 1620 O O . VAL A 1 201 ? 6.390 -8.430 16.482 1.00 91.44 201 VAL A O 1
ATOM 1623 N N . GLU A 1 202 ? 6.562 -7.484 18.516 1.00 90.00 202 GLU A N 1
ATOM 1624 C CA . GLU A 1 202 ? 5.699 -8.462 19.168 1.00 90.00 202 GLU A CA 1
ATOM 1625 C C . GLU A 1 202 ? 4.228 -8.230 18.791 1.00 90.00 202 GLU A C 1
ATOM 1627 O O . GLU A 1 202 ? 3.637 -7.177 19.050 1.00 90.00 202 GLU A O 1
ATOM 1632 N N . LEU A 1 203 ? 3.610 -9.244 18.187 1.00 88.44 203 LEU A N 1
ATOM 1633 C CA . LEU A 1 203 ? 2.225 -9.170 17.746 1.00 88.44 203 LEU A CA 1
ATOM 1634 C C . LEU A 1 203 ? 1.253 -9.510 18.887 1.00 88.44 203 LEU A C 1
ATOM 1636 O O . LEU A 1 203 ? 1.396 -10.570 19.508 1.00 88.44 203 LEU A O 1
ATOM 1640 N N . PRO A 1 204 ? 0.202 -8.695 19.113 1.00 86.44 204 PRO A N 1
ATOM 1641 C CA . PRO A 1 204 ? -0.962 -9.109 19.888 1.00 86.4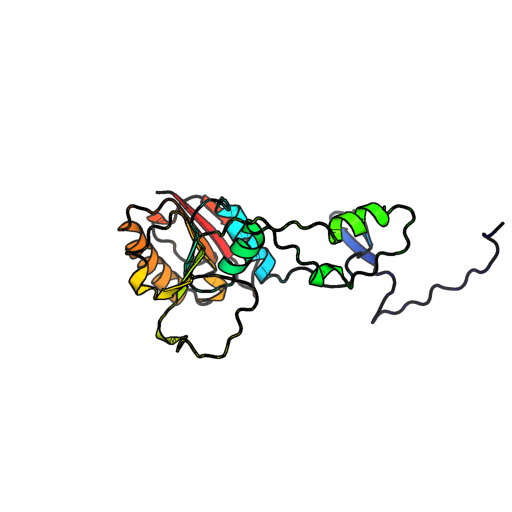4 204 PRO A CA 1
ATOM 1642 C C . PRO A 1 204 ? -1.482 -10.478 19.436 1.00 86.44 204 PRO A C 1
ATOM 1644 O O . PRO A 1 204 ? -1.520 -10.759 18.241 1.00 86.44 204 PRO A O 1
ATOM 1647 N N . GLU A 1 205 ? -1.948 -11.305 20.372 1.00 83.50 205 GLU A N 1
ATOM 1648 C CA . GLU A 1 205 ? -2.404 -12.680 20.106 1.00 83.50 205 GLU A CA 1
ATOM 1649 C C . GLU A 1 205 ? -3.424 -12.767 18.956 1.00 83.50 205 GLU A C 1
ATOM 1651 O O . GLU A 1 205 ? -3.310 -13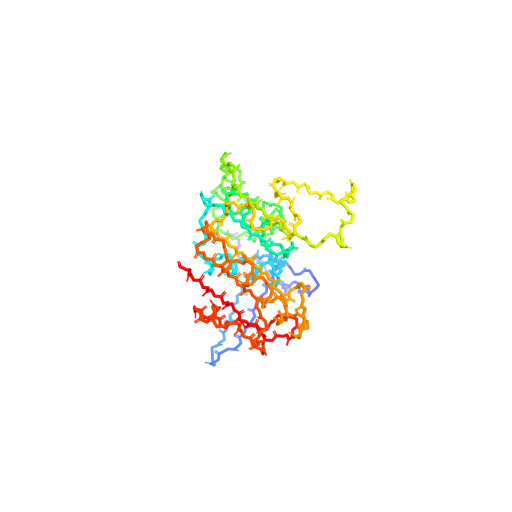.614 18.075 1.00 83.50 205 GLU A O 1
ATOM 1656 N N . LYS A 1 206 ? -4.344 -11.798 18.883 1.00 80.12 206 LYS A N 1
ATOM 1657 C CA . LYS A 1 206 ? -5.364 -11.697 17.825 1.00 80.12 206 LYS A CA 1
ATOM 1658 C C . LYS A 1 206 ? -4.802 -11.430 16.415 1.00 80.12 206 LYS A C 1
ATOM 1660 O O . LYS A 1 206 ? -5.539 -11.578 15.444 1.00 80.12 206 LYS A O 1
ATOM 1665 N N . LEU A 1 207 ? -3.537 -11.015 16.283 1.00 76.44 207 LEU A N 1
ATOM 1666 C CA . LEU A 1 207 ? -2.846 -10.789 15.003 1.00 76.44 207 LEU A CA 1
ATOM 1667 C C . LEU A 1 207 ? -2.069 -12.018 14.498 1.00 76.44 207 LEU A C 1
ATOM 1669 O O . LEU A 1 207 ? -1.502 -11.939 13.409 1.00 76.44 207 LEU A O 1
ATOM 1673 N N . ARG A 1 208 ? -2.000 -13.127 15.250 1.00 71.00 208 ARG A N 1
ATOM 1674 C CA . ARG A 1 208 ? -1.199 -14.323 14.903 1.00 71.00 208 ARG A CA 1
ATOM 1675 C C . ARG A 1 208 ? -1.843 -15.193 13.808 1.00 71.00 208 ARG A C 1
ATOM 1677 O O . ARG A 1 208 ? -1.863 -16.414 13.911 1.00 71.00 208 ARG A O 1
ATOM 1684 N N . GLY A 1 209 ? -2.429 -14.557 12.796 1.00 76.62 209 GLY A N 1
ATOM 1685 C CA . GLY A 1 209 ? -3.019 -15.225 11.642 1.00 76.62 209 GLY A CA 1
ATOM 1686 C C . GLY A 1 209 ? -1.961 -15.611 10.605 1.00 76.62 209 GLY A C 1
ATOM 1687 O O . GLY A 1 209 ? -0.895 -16.126 10.932 1.00 76.62 209 GLY A O 1
ATOM 1688 N N . SER A 1 210 ? -2.246 -15.363 9.329 1.00 79.75 210 SER A N 1
ATOM 1689 C CA . SER A 1 210 ? -1.293 -15.630 8.251 1.00 79.75 210 SER A CA 1
ATOM 1690 C C . SER A 1 210 ? -0.170 -14.596 8.249 1.00 79.75 210 SER A C 1
ATOM 1692 O O . SER A 1 210 ? -0.430 -13.390 8.225 1.00 79.75 210 SER A O 1
ATOM 1694 N N . GLU A 1 211 ? 1.074 -15.066 8.198 1.00 83.50 211 GLU A N 1
ATOM 1695 C CA . GLU A 1 211 ? 2.257 -14.218 8.062 1.00 83.50 211 GLU A CA 1
ATOM 1696 C C . GLU A 1 211 ? 2.933 -14.425 6.704 1.00 83.50 211 GLU A C 1
ATOM 1698 O O . GLU A 1 211 ? 2.988 -15.533 6.171 1.00 83.50 211 GLU A O 1
ATOM 1703 N N . PHE A 1 212 ? 3.478 -13.346 6.153 1.00 84.75 212 PHE A N 1
ATOM 1704 C CA . PHE A 1 212 ? 4.307 -13.375 4.959 1.00 84.75 212 PHE A CA 1
ATOM 1705 C C . PHE A 1 212 ? 5.519 -12.467 5.163 1.00 84.75 212 PHE A C 1
ATOM 1707 O O . PHE A 1 212 ? 5.391 -11.242 5.226 1.00 84.75 212 PHE A O 1
ATOM 1714 N N . SER A 1 213 ? 6.709 -13.057 5.274 1.00 81.50 213 SER A N 1
ATOM 1715 C CA . SER A 1 213 ? 7.951 -12.290 5.381 1.00 81.50 213 SER A CA 1
ATOM 1716 C C . SER A 1 213 ? 8.193 -11.497 4.101 1.00 81.50 213 SER A C 1
ATOM 1718 O O . SER A 1 213 ? 8.155 -12.037 2.994 1.00 81.50 213 SER A O 1
ATOM 1720 N N . THR A 1 214 ? 8.483 -10.208 4.247 1.00 76.00 214 THR A N 1
ATOM 1721 C CA . THR A 1 214 ? 8.741 -9.318 3.116 1.00 76.00 214 THR A CA 1
ATOM 1722 C C . THR A 1 214 ? 10.215 -8.928 3.022 1.00 76.00 214 THR A C 1
ATOM 1724 O O . THR A 1 214 ? 10.959 -9.008 4.002 1.00 76.00 214 THR A O 1
ATOM 1727 N N . PRO A 1 215 ? 10.687 -8.489 1.838 1.00 74.81 215 PRO A N 1
ATOM 1728 C CA . PRO A 1 215 ? 12.030 -7.938 1.700 1.00 74.81 215 PRO A CA 1
ATOM 1729 C C . PRO A 1 215 ? 12.246 -6.726 2.615 1.00 74.81 215 PRO A C 1
ATOM 1731 O O . PRO A 1 215 ? 11.302 -6.004 2.931 1.00 74.81 215 PRO A O 1
ATOM 1734 N N . LYS A 1 216 ? 13.510 -6.444 2.960 1.00 87.06 216 LYS A N 1
ATOM 1735 C CA . LYS A 1 216 ? 13.869 -5.264 3.760 1.00 87.06 216 LYS A CA 1
ATOM 1736 C C . LYS A 1 216 ? 13.343 -3.968 3.131 1.00 87.06 216 LYS A C 1
ATOM 1738 O O . LYS A 1 216 ? 13.629 -3.676 1.967 1.00 87.06 216 LYS A O 1
ATOM 1743 N N . PHE A 1 217 ? 12.684 -3.138 3.934 1.00 86.00 217 PHE A N 1
ATOM 1744 C CA . PHE A 1 217 ? 12.259 -1.791 3.565 1.00 86.00 217 PHE A CA 1
ATOM 1745 C C . PHE A 1 217 ? 13.009 -0.758 4.404 1.00 86.00 217 PHE A C 1
ATOM 1747 O O . PHE A 1 217 ? 13.029 -0.853 5.624 1.00 86.00 217 PHE A O 1
ATOM 1754 N N . ARG A 1 218 ? 13.683 0.202 3.752 1.00 86.69 218 ARG A N 1
ATOM 1755 C CA . ARG A 1 218 ? 14.545 1.204 4.422 1.00 86.69 218 ARG A CA 1
ATOM 1756 C C . ARG A 1 218 ? 15.535 0.587 5.435 1.00 86.69 218 ARG A C 1
ATOM 1758 O O . ARG A 1 218 ? 15.800 1.152 6.484 1.00 86.69 218 ARG A O 1
ATOM 1765 N N . GLY A 1 219 ? 16.070 -0.595 5.118 1.00 87.50 219 GLY A N 1
ATOM 1766 C CA . GLY A 1 219 ? 17.003 -1.333 5.983 1.00 87.50 219 GLY A CA 1
ATOM 1767 C C . GLY A 1 219 ? 16.344 -2.179 7.080 1.00 87.50 219 GLY A C 1
ATOM 1768 O O . GLY A 1 219 ? 17.011 -3.040 7.651 1.00 87.50 219 GLY A O 1
ATOM 1769 N N . ILE A 1 220 ? 15.042 -2.016 7.313 1.00 88.88 220 ILE A N 1
ATOM 1770 C CA . ILE A 1 220 ? 14.270 -2.721 8.337 1.00 88.88 220 ILE A CA 1
ATOM 1771 C C . ILE A 1 220 ? 13.711 -4.016 7.742 1.00 88.88 220 ILE A C 1
ATOM 1773 O O . ILE A 1 220 ? 13.196 -4.014 6.622 1.00 88.88 220 ILE A O 1
ATOM 1777 N N . ARG A 1 221 ? 13.833 -5.136 8.463 1.00 92.00 221 ARG A N 1
ATOM 1778 C CA . ARG A 1 221 ? 13.148 -6.382 8.090 1.00 92.00 221 ARG A CA 1
ATOM 1779 C C . ARG A 1 221 ? 11.680 -6.274 8.460 1.00 92.00 221 ARG A C 1
ATOM 1781 O O . ARG A 1 221 ? 11.351 -5.796 9.542 1.00 92.00 221 ARG A O 1
ATOM 1788 N N . THR A 1 222 ? 10.817 -6.696 7.554 1.00 93.50 222 THR A N 1
ATOM 1789 C CA . THR A 1 222 ? 9.380 -6.482 7.665 1.00 93.50 222 THR A CA 1
ATOM 1790 C C . THR A 1 222 ? 8.631 -7.770 7.375 1.00 93.50 222 THR A C 1
ATOM 1792 O O . THR A 1 222 ? 9.138 -8.661 6.689 1.00 93.50 222 THR A O 1
ATOM 1795 N N . LYS A 1 223 ? 7.409 -7.860 7.886 1.00 94.00 223 LYS A N 1
ATOM 1796 C CA . LYS A 1 223 ? 6.472 -8.932 7.569 1.00 94.00 223 LYS A CA 1
ATOM 1797 C C . LYS A 1 223 ? 5.075 -8.364 7.375 1.00 94.00 223 LYS A C 1
ATOM 1799 O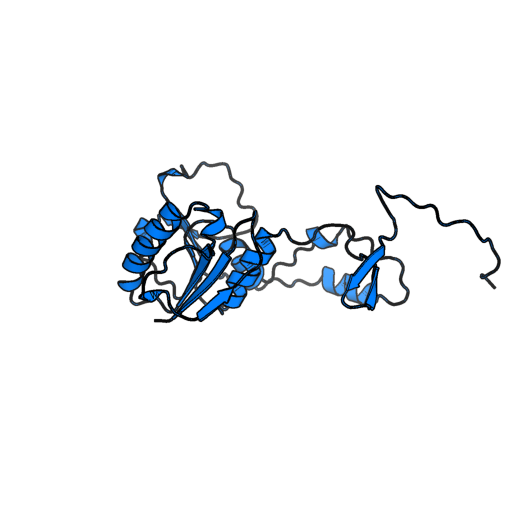 O . LYS A 1 223 ? 4.703 -7.368 7.994 1.00 94.00 223 LYS A O 1
ATOM 1804 N N . MET A 1 224 ? 4.309 -8.987 6.492 1.00 94.50 224 MET A N 1
ATOM 1805 C CA . MET A 1 224 ? 2.879 -8.752 6.373 1.00 94.50 224 MET A CA 1
ATOM 1806 C C . MET A 1 224 ? 2.149 -9.744 7.263 1.00 94.50 224 MET A C 1
ATOM 1808 O O . MET A 1 224 ? 2.449 -10.935 7.240 1.00 94.50 224 MET A O 1
ATOM 1812 N N . VAL A 1 225 ? 1.191 -9.254 8.036 1.00 93.38 225 VAL A N 1
ATOM 1813 C CA . VAL A 1 225 ? 0.385 -10.070 8.943 1.00 93.38 225 VAL A CA 1
ATOM 1814 C C . VAL A 1 225 ? -1.077 -9.830 8.634 1.00 93.38 225 VAL A C 1
ATOM 1816 O O . VAL A 1 225 ? -1.507 -8.684 8.496 1.00 93.38 225 VAL A O 1
ATOM 1819 N N . LYS A 1 226 ? -1.838 -10.909 8.490 1.00 91.25 226 LYS A N 1
ATOM 1820 C CA . LYS A 1 226 ? -3.271 -10.869 8.223 1.00 91.25 226 LYS A CA 1
ATOM 1821 C C . LYS A 1 226 ? -3.992 -11.703 9.264 1.00 91.25 226 LYS A C 1
ATOM 1823 O O . LYS A 1 226 ? -3.670 -12.873 9.433 1.00 91.25 226 LYS A O 1
ATOM 1828 N N . THR A 1 227 ? -5.014 -11.131 9.887 1.00 88.25 227 THR A N 1
ATOM 1829 C CA . THR A 1 227 ? -6.010 -11.920 10.620 1.00 88.25 227 THR A CA 1
ATOM 1830 C C . THR A 1 227 ? -7.359 -11.779 9.948 1.00 88.25 227 THR A C 1
ATOM 1832 O O . THR A 1 227 ? -7.674 -10.732 9.371 1.00 88.25 227 THR A O 1
ATOM 1835 N N . SER A 1 228 ? -8.154 -12.829 10.090 1.00 84.69 228 SER A N 1
ATOM 1836 C CA . SER A 1 228 ? -9.596 -12.785 9.872 1.00 84.69 228 SER A CA 1
ATOM 1837 C C . SER A 1 228 ? -10.271 -13.089 11.211 1.00 84.69 228 SER A C 1
ATOM 1839 O O . SER A 1 228 ? -9.743 -13.912 11.961 1.00 84.69 228 SER A O 1
ATOM 1841 N N . LEU A 1 229 ? -11.358 -12.388 11.534 1.00 68.69 229 LEU A N 1
ATOM 1842 C CA . LEU A 1 229 ? -12.251 -12.773 12.633 1.00 68.69 229 LEU A CA 1
ATOM 1843 C C . LEU A 1 229 ? -13.368 -13.675 12.111 1.00 68.69 229 LEU A C 1
ATOM 1845 O O . LEU A 1 229 ? -13.760 -13.493 10.935 1.00 68.69 229 LEU A O 1
#

Foldseek 3Di:
DPPDDDPPPDDDDPVQDPWDWDWDDDPNDIDIDIDQQSDDLDDPLRVVLVVLVVVQVDDLQFAEEEEDPSPNLVVSQCVSQVPDPLVSVVPGPRDPDPPDPPVVVVCVSPDDRTDPDGGNAEYEDAPVVDPVDPDPDPDDDDHHYDHPVCVQVDQGAEYEYECCSVPVDQVSSQVVQVVVCVSVVVHDSYFKYKYKAFPPHDHDPQQPADKAWDPDDPNTTIIMTMGTD

Secondary structure (DSSP, 8-state):
----S---PPP--SSS-SSEEEEEEETTEEEEEEESSSS-SS-HHHHHHHHHHHHHT--TTS-EEEES-SSHHHHHHHHHHT---HHHHTT------TTS-HHHHHHHHHS----SS---EEEEE-GGG----TT---TT--PEEEEGGGGGGS--SEEEEEHHHH--SHHHHHHHHHHHHHHHHT-TT--EEEEEEETTSPPPGGG-SEEEEEEEETTEEEEEEEEE-

Sequence (229 aa):
DDFKDEHKKATVSLEKPDVKVLAKVKRGTFIVAIDLLGKTVNTKLEMLNRALLTFSGWKPDEGLGEVFHAGVSHLAYEYAKNVARRDKISGILLPNLKVVDKKGLLSFLRGNWEVTRSPQIICFEQRERRELNSDNLIKEGKVTLYSLSKLSKVEIPVFISNLVERKPDREGEETFLRKIVQKLASHKAFRSFTFLVREDVELPEKLRGSEFSTPKFRGIRTKMVKTSL

pLDDT: mean 80.33, std 14.32, range [36.22, 95.62]

Radius of gyration: 22.55 Å; chains: 1; bounding box: 50×44×72 Å